Protein AF-A0A4Y6PQJ5-F1 (afdb_monomer_lite)

Structure (mmCIF, N/CA/C/O backbone):
data_AF-A0A4Y6PQJ5-F1
#
_entry.id   AF-A0A4Y6PQJ5-F1
#
loop_
_atom_site.group_PDB
_atom_site.id
_atom_site.type_symbol
_atom_site.label_atom_id
_atom_site.label_alt_id
_atom_site.label_comp_id
_atom_site.label_asym_id
_atom_site.label_entity_id
_atom_site.label_seq_id
_atom_site.pdbx_PDB_ins_code
_atom_site.Cartn_x
_atom_site.Cartn_y
_atom_site.Cartn_z
_atom_site.occupancy
_atom_site.B_iso_or_equiv
_atom_site.auth_seq_id
_atom_site.auth_comp_id
_atom_site.auth_asym_id
_atom_site.auth_atom_id
_atom_site.pdbx_PDB_model_num
ATOM 1 N N . MET A 1 1 ? 9.815 -18.721 -11.793 1.00 73.56 1 MET A N 1
ATOM 2 C CA . MET A 1 1 ? 10.384 -18.807 -10.423 1.00 73.56 1 MET A CA 1
ATOM 3 C C . MET A 1 1 ? 11.122 -17.540 -9.996 1.00 73.56 1 MET A C 1
ATOM 5 O O . MET A 1 1 ? 10.793 -17.015 -8.945 1.00 73.56 1 MET A O 1
ATOM 9 N N . GLU A 1 2 ? 12.066 -17.010 -10.783 1.00 81.69 2 GLU A N 1
ATOM 10 C CA . GLU A 1 2 ? 12.856 -15.816 -10.408 1.00 81.69 2 GLU A CA 1
ATOM 11 C C . GLU A 1 2 ? 12.003 -14.589 -10.036 1.00 81.69 2 GLU A C 1
ATOM 13 O O . GLU A 1 2 ? 12.246 -13.973 -9.007 1.00 81.69 2 GLU A O 1
ATOM 18 N N . PHE A 1 3 ? 10.955 -14.292 -10.813 1.00 86.25 3 PHE A N 1
ATOM 19 C CA . PHE A 1 3 ? 10.031 -13.188 -10.526 1.00 86.25 3 PHE A CA 1
ATOM 20 C C . PHE A 1 3 ? 9.277 -13.353 -9.196 1.00 86.25 3 PHE A C 1
ATOM 22 O O . PHE A 1 3 ? 9.132 -12.389 -8.452 1.00 86.25 3 PHE A O 1
ATOM 29 N N . GLU A 1 4 ? 8.827 -14.573 -8.874 1.00 87.56 4 GLU A N 1
ATOM 30 C CA . GLU A 1 4 ? 8.195 -14.861 -7.576 1.00 87.56 4 GLU A CA 1
ATOM 31 C C . GLU A 1 4 ? 9.200 -14.679 -6.440 1.00 87.56 4 GLU A C 1
ATOM 33 O O . GLU A 1 4 ? 8.891 -14.023 -5.458 1.00 87.56 4 GLU A O 1
ATOM 38 N N . ARG A 1 5 ? 10.430 -15.184 -6.596 1.00 88.25 5 ARG A N 1
ATOM 39 C CA . ARG A 1 5 ? 11.474 -15.027 -5.576 1.00 88.25 5 ARG A CA 1
ATOM 40 C C . ARG A 1 5 ? 11.818 -13.555 -5.331 1.00 88.25 5 ARG A C 1
ATOM 42 O O . ARG A 1 5 ? 11.872 -13.144 -4.181 1.00 88.25 5 ARG A O 1
ATOM 49 N N . ALA A 1 6 ? 11.988 -12.762 -6.389 1.00 91.38 6 ALA A N 1
ATOM 50 C CA . ALA A 1 6 ? 12.223 -11.323 -6.266 1.00 91.38 6 ALA A CA 1
ATOM 51 C C . ALA A 1 6 ? 11.059 -10.620 -5.545 1.00 91.38 6 ALA A C 1
ATOM 53 O O . ALA A 1 6 ? 11.274 -9.759 -4.696 1.00 91.38 6 ALA A O 1
ATOM 54 N N . ALA A 1 7 ? 9.816 -11.010 -5.841 1.00 92.81 7 ALA A N 1
ATOM 55 C CA . ALA A 1 7 ? 8.652 -10.478 -5.144 1.00 92.81 7 ALA A CA 1
ATOM 56 C C . ALA A 1 7 ? 8.609 -10.896 -3.661 1.00 92.81 7 ALA A C 1
ATOM 58 O O . ALA A 1 7 ? 8.185 -10.108 -2.815 1.00 92.81 7 ALA A O 1
ATOM 59 N N . ASP A 1 8 ? 9.051 -12.112 -3.341 1.00 91.25 8 ASP A N 1
ATOM 60 C CA . ASP A 1 8 ? 9.154 -12.613 -1.971 1.00 91.25 8 ASP A CA 1
ATOM 61 C C . ASP A 1 8 ? 10.218 -11.847 -1.171 1.00 91.25 8 ASP A C 1
ATOM 63 O O . ASP A 1 8 ? 9.918 -11.360 -0.082 1.00 91.25 8 ASP A O 1
ATOM 67 N N . GLU A 1 9 ? 11.399 -11.626 -1.749 1.00 92.12 9 GLU A N 1
ATOM 68 C CA . GLU A 1 9 ? 12.483 -10.837 -1.143 1.00 92.12 9 GLU A CA 1
ATOM 69 C C . GLU A 1 9 ? 12.053 -9.386 -0.847 1.00 92.12 9 GLU A C 1
ATOM 71 O O . GLU A 1 9 ? 12.386 -8.833 0.206 1.00 92.12 9 GLU A O 1
ATOM 76 N N . LEU A 1 10 ? 11.262 -8.769 -1.734 1.00 94.44 10 LEU A N 1
ATOM 77 C CA . LEU A 1 10 ? 10.715 -7.427 -1.503 1.00 94.44 10 LEU A CA 1
ATOM 78 C C . LEU A 1 10 ? 9.716 -7.390 -0.338 1.00 94.44 10 LEU A C 1
ATOM 80 O O . LEU A 1 10 ? 9.708 -6.414 0.415 1.00 94.44 10 LEU A O 1
ATOM 84 N N . ARG A 1 11 ? 8.896 -8.434 -0.156 1.00 92.50 11 ARG A N 1
ATOM 85 C CA . ARG A 1 11 ? 7.985 -8.529 1.003 1.00 92.50 11 ARG A CA 1
ATOM 86 C C . ARG A 1 11 ? 8.757 -8.706 2.302 1.00 92.50 11 ARG A C 1
ATOM 88 O O . ARG A 1 11 ? 8.457 -8.020 3.276 1.00 92.50 11 ARG A O 1
ATOM 95 N N . ASP A 1 12 ? 9.802 -9.527 2.289 1.00 89.88 12 ASP A N 1
ATOM 96 C CA . ASP A 1 12 ? 10.688 -9.703 3.444 1.00 89.88 12 ASP A CA 1
ATOM 97 C C . ASP A 1 12 ? 11.355 -8.386 3.838 1.00 89.88 12 ASP A C 1
ATOM 99 O O . ASP A 1 12 ? 11.443 -8.045 5.018 1.00 89.88 12 ASP A O 1
ATOM 103 N N . ARG A 1 13 ? 11.776 -7.588 2.852 1.00 90.94 13 ARG A N 1
ATOM 104 C CA . ARG A 1 13 ? 12.352 -6.265 3.106 1.00 90.94 13 ARG A CA 1
ATOM 105 C C . ARG A 1 13 ? 11.330 -5.258 3.635 1.00 90.94 13 ARG A C 1
ATOM 107 O O . ARG A 1 13 ? 11.695 -4.378 4.420 1.00 90.94 13 ARG A O 1
ATOM 114 N N . ALA A 1 14 ? 10.080 -5.364 3.194 1.00 92.62 14 ALA A N 1
ATOM 115 C CA . ALA A 1 14 ? 8.981 -4.520 3.646 1.00 92.62 14 ALA A CA 1
ATOM 116 C C . ALA A 1 14 ? 8.509 -4.856 5.072 1.00 92.62 14 ALA A C 1
ATOM 118 O O . ALA A 1 14 ? 7.758 -4.073 5.658 1.00 92.62 14 ALA A O 1
ATOM 119 N N . ALA A 1 15 ? 8.982 -5.958 5.668 1.00 88.31 15 ALA A N 1
ATOM 120 C CA . ALA A 1 15 ? 8.678 -6.311 7.050 1.00 88.31 15 ALA A CA 1
ATOM 121 C C . ALA A 1 15 ? 9.055 -5.170 8.018 1.00 88.31 15 ALA A C 1
ATOM 123 O O . ALA A 1 15 ? 10.117 -4.546 7.857 1.00 88.31 15 ALA A O 1
ATOM 124 N N . PRO A 1 16 ? 8.185 -4.832 8.989 1.00 82.56 16 PRO A N 1
ATOM 125 C CA . PRO A 1 16 ? 8.469 -3.795 9.971 1.00 82.56 16 PRO A CA 1
ATOM 126 C C . PRO A 1 16 ? 9.736 -4.110 10.772 1.00 82.56 16 PRO A C 1
ATOM 128 O O . PRO A 1 16 ? 10.027 -5.262 11.082 1.00 82.56 16 PRO A O 1
ATOM 131 N N . GLN A 1 17 ? 10.500 -3.067 11.096 1.00 73.38 17 GLN A N 1
ATOM 132 C CA . GLN A 1 17 ? 11.675 -3.165 11.958 1.00 73.38 17 GLN A CA 1
ATOM 133 C C . GLN A 1 17 ? 11.284 -2.659 13.350 1.00 73.38 17 GLN A C 1
ATOM 135 O O . GLN A 1 17 ? 10.956 -1.483 13.490 1.00 73.38 17 GLN A O 1
ATOM 140 N N . GLY A 1 18 ? 11.311 -3.537 14.354 1.00 68.19 18 GLY A N 1
ATOM 141 C CA . GLY A 1 18 ? 10.953 -3.223 15.742 1.00 68.19 18 GLY A CA 1
ATOM 142 C C . GLY A 1 18 ? 9.605 -3.798 16.190 1.00 68.19 18 GLY A C 1
ATOM 143 O O . GLY A 1 18 ? 8.948 -4.527 15.446 1.00 68.19 18 GLY A O 1
ATOM 144 N N . ASP A 1 19 ? 9.213 -3.452 17.416 1.00 60.81 19 ASP A N 1
ATOM 145 C CA . ASP A 1 19 ? 8.028 -3.979 18.099 1.00 60.81 19 ASP A CA 1
ATOM 146 C C . ASP A 1 19 ? 6.752 -3.256 17.636 1.00 60.81 19 ASP A C 1
ATOM 148 O O . ASP A 1 19 ? 6.130 -2.486 18.366 1.00 60.81 19 ASP A O 1
ATOM 152 N N . LEU A 1 20 ? 6.343 -3.491 16.387 1.00 70.38 20 LEU A N 1
ATOM 153 C CA . LEU A 1 20 ? 4.926 -3.374 16.038 1.00 70.38 20 LEU A CA 1
ATOM 154 C C . LEU A 1 20 ? 4.221 -4.552 16.720 1.00 70.38 20 LEU A C 1
ATOM 156 O O . LEU A 1 20 ? 4.143 -5.648 16.165 1.00 70.38 20 LEU A O 1
ATOM 160 N N . GLU A 1 21 ? 3.812 -4.354 17.975 1.00 59.25 21 GLU A N 1
ATOM 161 C CA . GLU A 1 21 ? 3.241 -5.422 18.793 1.00 59.25 21 GLU A CA 1
ATOM 162 C C . GLU A 1 21 ? 1.891 -5.885 18.231 1.00 59.25 21 GLU A C 1
ATOM 164 O O . GLU A 1 21 ? 0.846 -5.248 18.390 1.00 59.25 21 GLU A O 1
ATOM 169 N N . ALA A 1 22 ? 1.910 -7.057 17.600 1.00 61.75 22 ALA A N 1
ATOM 170 C CA . ALA A 1 22 ? 0.720 -7.841 17.326 1.00 61.75 22 ALA A CA 1
ATOM 171 C C . ALA A 1 22 ? 0.131 -8.313 18.666 1.00 61.75 22 ALA A C 1
ATOM 173 O O . ALA A 1 22 ? 0.556 -9.335 19.201 1.00 61.75 22 ALA A O 1
ATOM 174 N N . GLY A 1 23 ? -0.816 -7.578 19.255 1.00 55.62 23 GLY A N 1
ATOM 175 C CA . GLY A 1 23 ? -1.457 -8.092 20.473 1.00 55.62 23 GLY A CA 1
ATOM 176 C C . GLY A 1 23 ? -2.292 -7.147 21.324 1.00 55.62 23 GLY A C 1
ATOM 177 O O . GLY A 1 23 ? -2.986 -7.630 22.214 1.00 55.62 23 GLY A O 1
ATOM 178 N N . GLY A 1 24 ? -2.278 -5.835 21.081 1.00 66.44 24 GLY A N 1
ATOM 179 C CA . GLY A 1 24 ? -3.003 -4.899 21.951 1.00 66.44 24 GLY A CA 1
ATOM 180 C C . GLY A 1 24 ? -4.520 -4.833 21.729 1.00 66.44 24 GLY A C 1
ATOM 181 O O . GLY A 1 24 ? -5.258 -4.458 22.640 1.00 66.44 24 GLY A O 1
ATOM 182 N N . ARG A 1 25 ? -5.005 -5.174 20.527 1.00 82.75 25 ARG A N 1
ATOM 183 C CA . ARG A 1 25 ? -6.379 -4.879 20.093 1.00 82.75 25 ARG A CA 1
ATOM 184 C C . ARG A 1 25 ? -7.074 -6.105 19.511 1.00 82.75 25 ARG A C 1
ATOM 186 O O . ARG A 1 25 ? -6.532 -6.785 18.644 1.00 82.75 25 ARG A O 1
ATOM 193 N N . ASP A 1 26 ? -8.313 -6.341 19.939 1.00 87.69 26 ASP A N 1
ATOM 194 C CA . ASP A 1 26 ? -9.193 -7.317 19.298 1.00 87.69 26 ASP A CA 1
ATOM 195 C C . ASP A 1 26 ? -9.793 -6.726 18.012 1.00 87.69 26 ASP 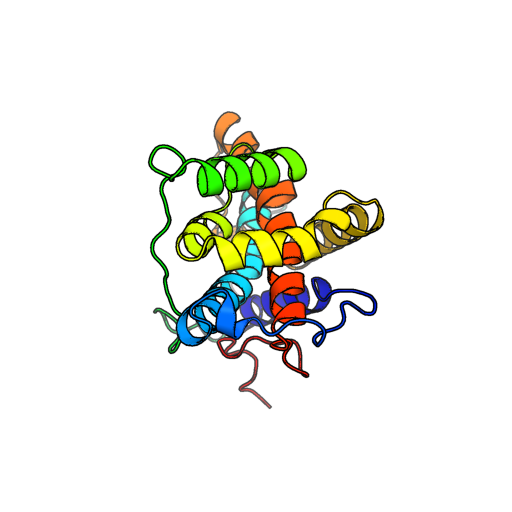A C 1
ATOM 197 O O . ASP A 1 26 ? -10.796 -6.009 18.025 1.00 87.69 26 ASP A O 1
ATOM 201 N N . TRP A 1 27 ? -9.158 -7.032 16.882 1.00 90.44 27 TRP A N 1
ATOM 202 C CA . TRP A 1 27 ? -9.594 -6.580 15.561 1.00 90.44 27 TRP A CA 1
ATOM 203 C C . TRP A 1 27 ? -10.914 -7.215 15.099 1.00 90.44 27 TRP A C 1
ATOM 205 O O . TRP A 1 27 ? -11.566 -6.671 14.206 1.00 90.44 27 TRP A O 1
ATOM 215 N N . SER A 1 28 ? -11.333 -8.338 15.700 1.00 88.19 28 SER A N 1
ATOM 216 C CA . SER A 1 28 ? -12.530 -9.081 15.271 1.00 88.19 28 SER A CA 1
ATOM 217 C C . SER A 1 28 ? -13.831 -8.324 15.533 1.00 88.19 28 SER A C 1
ATOM 219 O O . SER A 1 28 ? -14.829 -8.561 14.857 1.00 88.19 28 SER A O 1
ATOM 221 N N . GLN A 1 29 ? -13.805 -7.365 16.463 1.00 91.31 29 GLN A N 1
ATOM 222 C CA . GLN A 1 29 ? -14.951 -6.516 16.794 1.00 91.31 29 GLN A CA 1
ATOM 223 C C . GLN A 1 29 ? -15.114 -5.319 15.847 1.00 91.31 29 GLN A C 1
ATOM 225 O O . GLN A 1 29 ? -16.155 -4.667 15.861 1.00 91.31 29 GLN A O 1
ATOM 230 N N . LEU A 1 30 ? -14.092 -4.996 15.047 1.00 91.88 30 LEU A N 1
ATOM 231 C CA . LEU A 1 30 ? -14.047 -3.763 14.251 1.00 91.88 30 LEU A CA 1
ATOM 232 C C . LEU A 1 30 ? -14.368 -3.988 12.767 1.00 91.88 30 LEU A C 1
ATOM 234 O O . LEU A 1 30 ? -14.643 -3.029 12.045 1.00 91.88 30 LEU A O 1
ATOM 238 N N . GLY A 1 31 ? -14.359 -5.240 12.305 1.00 91.69 31 GLY A N 1
ATOM 239 C CA . GLY A 1 31 ? -14.643 -5.593 10.917 1.00 91.69 31 GLY A CA 1
ATOM 240 C C . GLY A 1 31 ? -14.663 -7.101 10.669 1.00 91.69 31 GLY A C 1
ATOM 241 O O . GLY A 1 31 ? -14.394 -7.907 11.557 1.00 91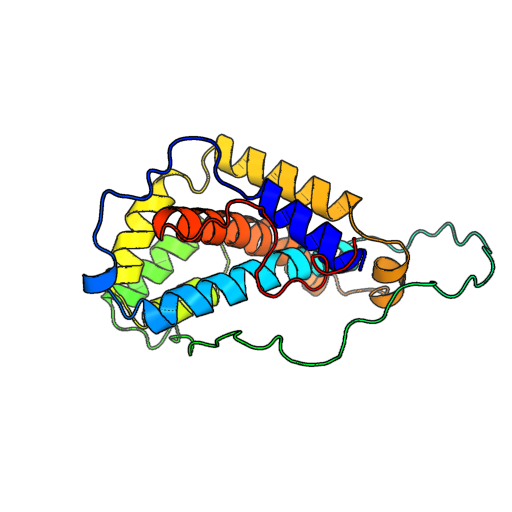.69 31 GLY A O 1
ATOM 242 N N . ALA A 1 32 ? -14.974 -7.491 9.433 1.00 92.62 32 ALA A N 1
ATOM 243 C CA . ALA A 1 32 ? -15.050 -8.896 9.034 1.00 92.62 32 ALA A CA 1
ATOM 244 C C . ALA A 1 32 ? -13.648 -9.471 8.755 1.00 92.62 32 ALA A C 1
ATOM 246 O O . ALA A 1 32 ? -13.191 -9.483 7.612 1.00 92.62 32 ALA A O 1
ATOM 247 N N . LEU A 1 33 ? -12.933 -9.922 9.794 1.00 91.19 33 LEU A N 1
ATOM 248 C CA . LEU A 1 33 ? -11.558 -10.438 9.660 1.00 91.19 33 LEU A CA 1
ATOM 249 C C . LEU A 1 33 ? -11.422 -11.651 8.729 1.00 91.19 33 LEU A C 1
ATOM 251 O O . LEU A 1 33 ? -10.367 -11.840 8.121 1.00 91.19 33 LEU A O 1
ATOM 255 N N . ASP A 1 34 ? -12.483 -12.442 8.584 1.00 90.06 34 ASP A N 1
ATOM 256 C CA . ASP A 1 34 ? -12.576 -13.549 7.628 1.00 90.06 34 ASP A CA 1
ATOM 257 C C . ASP A 1 34 ? -12.516 -13.074 6.164 1.00 90.06 34 ASP A C 1
ATOM 259 O O . ASP A 1 34 ? -12.125 -13.839 5.279 1.00 90.06 34 ASP A O 1
ATOM 263 N N . GLN A 1 35 ? -12.847 -11.805 5.911 1.00 92.75 35 GLN A N 1
ATOM 264 C CA . GLN A 1 35 ? -12.726 -11.154 4.606 1.00 92.75 35 GLN A CA 1
ATOM 265 C C . GLN A 1 35 ? -11.479 -10.273 4.516 1.00 92.75 35 GLN A C 1
ATOM 267 O O . GLN A 1 35 ? -10.753 -10.348 3.523 1.00 92.75 35 GLN A O 1
ATOM 272 N N . ILE A 1 36 ? -11.215 -9.470 5.553 1.00 94.12 36 ILE A N 1
ATOM 273 C CA . ILE A 1 36 ? -10.098 -8.519 5.597 1.00 94.12 36 ILE A CA 1
ATOM 274 C C . ILE A 1 36 ? -8.766 -9.257 5.497 1.00 94.12 36 ILE A C 1
ATOM 276 O O . ILE A 1 36 ? -7.976 -8.927 4.622 1.00 94.12 36 ILE A O 1
ATOM 280 N N . GLY A 1 37 ? -8.533 -10.286 6.320 1.00 91.44 37 GLY A N 1
ATOM 281 C CA . GLY A 1 37 ? -7.254 -11.003 6.348 1.00 91.44 37 GLY A CA 1
ATOM 282 C C . GLY A 1 37 ? -6.861 -11.567 4.977 1.00 91.44 37 GLY A C 1
ATOM 283 O O . GLY A 1 37 ? -5.838 -11.166 4.432 1.00 91.44 37 GLY A O 1
ATOM 284 N N . PRO A 1 38 ? -7.684 -12.430 4.354 1.00 90.81 38 PRO A N 1
ATOM 285 C CA . PRO A 1 38 ? -7.383 -12.964 3.024 1.00 90.81 38 PRO A CA 1
ATOM 286 C C . PRO A 1 38 ? -7.280 -11.902 1.917 1.00 90.81 38 PRO A C 1
ATOM 288 O O . PRO A 1 38 ? -6.548 -12.088 0.941 1.00 90.81 38 PRO A O 1
ATOM 291 N N . TYR A 1 39 ? -8.019 -10.794 2.031 1.00 93.94 39 TYR A N 1
ATOM 292 C CA . TYR A 1 39 ? -7.881 -9.665 1.112 1.00 93.94 39 TYR A CA 1
ATOM 293 C C . TYR A 1 39 ? -6.524 -8.972 1.281 1.00 93.94 39 TYR A C 1
ATOM 295 O O . TYR A 1 39 ? -5.825 -8.773 0.288 1.00 93.94 39 TYR A O 1
ATOM 303 N N . THR A 1 40 ? -6.118 -8.683 2.518 1.00 94.19 40 THR A N 1
ATOM 304 C CA . THR A 1 40 ? -4.794 -8.150 2.854 1.00 94.19 40 THR A CA 1
ATOM 305 C C . THR A 1 40 ? -3.689 -9.067 2.333 1.00 94.19 40 THR A C 1
ATOM 307 O O . THR A 1 40 ? -2.828 -8.574 1.608 1.00 94.19 40 THR A O 1
ATOM 310 N N . ASP A 1 41 ? -3.780 -10.386 2.545 1.00 91.31 41 ASP A N 1
ATOM 311 C CA . ASP A 1 41 ? -2.809 -11.357 2.014 1.00 91.31 41 ASP A CA 1
ATOM 312 C C . ASP A 1 41 ? -2.706 -11.272 0.475 1.00 91.31 41 ASP A C 1
ATOM 314 O O . ASP A 1 41 ? -1.625 -11.365 -0.114 1.00 91.31 41 ASP A O 1
ATOM 318 N N . SER A 1 42 ? -3.848 -11.097 -0.203 1.00 92.31 42 SER A N 1
ATOM 319 C CA . SER A 1 42 ? -3.914 -11.008 -1.670 1.00 92.31 42 SER A CA 1
ATOM 320 C C . SER A 1 42 ? -3.241 -9.740 -2.185 1.00 92.31 42 SER A C 1
ATOM 322 O O . SER A 1 42 ? -2.523 -9.770 -3.185 1.00 92.31 42 SER A O 1
ATOM 324 N N . ILE A 1 43 ? -3.463 -8.620 -1.499 1.00 94.75 43 ILE A N 1
ATOM 325 C CA . ILE A 1 43 ? -2.849 -7.339 -1.838 1.00 94.75 43 ILE A CA 1
ATOM 326 C C . ILE A 1 43 ? -1.354 -7.379 -1.533 1.00 94.75 43 ILE A C 1
ATOM 328 O O . ILE A 1 43 ? -0.559 -7.036 -2.409 1.00 94.75 43 ILE A O 1
ATOM 332 N N . HIS A 1 44 ? -0.959 -7.889 -0.365 1.00 92.94 44 HIS A N 1
ATOM 333 C CA . HIS A 1 44 ? 0.443 -8.041 0.002 1.00 92.94 44 HIS A CA 1
ATOM 334 C C . HIS A 1 44 ? 1.200 -8.894 -1.017 1.00 92.94 44 HIS A C 1
ATOM 336 O O . HIS A 1 44 ? 2.296 -8.524 -1.418 1.00 92.94 44 HIS A O 1
ATOM 342 N N . TYR A 1 45 ? 0.592 -9.973 -1.518 1.00 91.94 45 TYR A N 1
ATOM 343 C CA . TYR A 1 45 ? 1.161 -10.814 -2.574 1.00 91.94 45 TYR A CA 1
ATOM 344 C C . TYR A 1 45 ? 1.349 -10.098 -3.922 1.00 91.94 45 TYR A C 1
ATOM 346 O O . TYR A 1 45 ? 2.340 -10.331 -4.618 1.00 91.94 45 TYR A O 1
ATOM 354 N N . VAL A 1 46 ? 0.408 -9.236 -4.312 1.00 93.25 46 VAL A N 1
ATOM 355 C CA . VAL A 1 46 ? 0.408 -8.581 -5.632 1.00 93.25 46 VAL A CA 1
ATOM 356 C C . VAL A 1 46 ? 1.302 -7.338 -5.670 1.00 93.25 46 VAL A C 1
ATOM 358 O O . VAL A 1 46 ? 1.959 -7.094 -6.683 1.00 93.25 46 VAL A O 1
ATOM 361 N N . LEU A 1 47 ? 1.371 -6.559 -4.590 1.00 95.50 47 LEU A N 1
ATOM 362 C CA . LEU A 1 47 ? 2.130 -5.302 -4.540 1.00 95.50 47 LEU A CA 1
ATOM 363 C C . LEU A 1 47 ? 3.611 -5.391 -4.947 1.00 95.50 47 LEU A C 1
ATOM 365 O O . LEU A 1 47 ? 4.010 -4.596 -5.800 1.00 95.50 47 LEU A O 1
ATOM 369 N N . PRO A 1 48 ? 4.437 -6.329 -4.445 1.00 95.25 48 PRO A N 1
ATOM 370 C CA . PRO A 1 48 ? 5.839 -6.423 -4.865 1.00 95.25 48 PRO A CA 1
ATOM 371 C C . PRO A 1 48 ? 5.978 -6.748 -6.360 1.00 95.25 48 PRO A C 1
ATOM 373 O O . PRO A 1 48 ? 6.908 -6.284 -7.015 1.00 95.25 48 PRO A O 1
ATOM 376 N N . LYS A 1 49 ? 5.023 -7.487 -6.940 1.00 93.81 49 LYS A N 1
ATOM 377 C CA . LYS A 1 49 ? 4.997 -7.798 -8.376 1.00 93.81 49 LYS A CA 1
ATOM 378 C C . LYS A 1 49 ? 4.674 -6.561 -9.198 1.00 93.81 49 LYS A C 1
ATOM 380 O O . LYS A 1 49 ? 5.318 -6.317 -10.214 1.00 93.81 49 LYS A O 1
ATOM 385 N N . LEU A 1 50 ? 3.702 -5.768 -8.744 1.00 94.50 50 LEU A N 1
ATOM 386 C CA . LEU A 1 50 ? 3.396 -4.478 -9.357 1.00 94.50 50 LEU A CA 1
ATOM 387 C C . LEU A 1 50 ? 4.585 -3.522 -9.257 1.00 94.50 50 LEU A C 1
ATOM 389 O O . LEU A 1 50 ? 4.843 -2.804 -10.217 1.00 94.50 50 LEU A O 1
ATOM 393 N N . LEU A 1 51 ? 5.335 -3.552 -8.150 1.00 95.31 51 LEU A N 1
ATOM 394 C CA . LEU A 1 51 ? 6.540 -2.740 -7.995 1.00 95.31 51 LEU A CA 1
ATOM 395 C C . LEU A 1 51 ? 7.612 -3.134 -9.017 1.00 95.31 51 LEU A C 1
ATOM 397 O O . LEU A 1 51 ? 8.108 -2.267 -9.729 1.00 95.31 51 LEU A O 1
ATOM 401 N N . LEU A 1 52 ? 7.915 -4.429 -9.155 1.00 93.69 52 LEU A N 1
ATOM 402 C CA . LEU A 1 52 ? 8.870 -4.927 -10.156 1.00 93.69 52 LEU A CA 1
ATOM 403 C C . LEU A 1 52 ? 8.459 -4.546 -11.586 1.00 93.69 52 LEU A C 1
ATOM 405 O O . LEU A 1 52 ? 9.295 -4.130 -12.384 1.00 93.69 52 LEU A O 1
ATOM 409 N N . VAL A 1 53 ? 7.168 -4.663 -11.910 1.00 91.44 53 VAL A N 1
ATOM 410 C CA . VAL A 1 53 ? 6.635 -4.285 -13.226 1.00 91.44 53 VAL A CA 1
ATOM 411 C C . VAL A 1 53 ? 6.726 -2.773 -13.455 1.00 91.44 53 VAL A C 1
ATOM 413 O O . VAL A 1 53 ? 7.125 -2.357 -14.539 1.00 91.44 53 VAL A O 1
ATOM 416 N N . ALA A 1 54 ? 6.393 -1.950 -12.458 1.00 90.88 54 ALA A N 1
ATOM 417 C CA . ALA A 1 54 ? 6.479 -0.494 -12.562 1.00 90.88 54 ALA A CA 1
ATOM 418 C C . ALA A 1 54 ? 7.929 -0.031 -12.788 1.00 90.88 54 ALA A C 1
ATOM 420 O O . ALA A 1 54 ? 8.185 0.723 -13.724 1.00 90.88 54 ALA A O 1
ATOM 421 N N . GLN A 1 55 ? 8.874 -0.588 -12.025 1.00 90.88 55 GLN A N 1
ATOM 422 C CA . GLN A 1 55 ? 10.308 -0.326 -12.183 1.00 90.88 55 GLN A CA 1
ATOM 423 C C . GLN A 1 55 ? 10.825 -0.758 -13.565 1.00 90.88 55 GLN A C 1
ATOM 425 O O . GLN A 1 55 ? 11.646 -0.081 -14.189 1.00 90.88 55 GLN A O 1
ATOM 430 N N . ALA A 1 56 ? 10.316 -1.875 -14.092 1.00 89.19 56 ALA A N 1
ATOM 431 C CA . ALA A 1 56 ? 10.657 -2.330 -15.434 1.00 89.19 56 ALA A CA 1
ATOM 432 C C . ALA A 1 56 ? 10.125 -1.383 -16.524 1.00 89.19 56 ALA A C 1
ATOM 434 O O . ALA A 1 56 ? 10.812 -1.180 -17.521 1.00 89.19 56 ALA A O 1
ATOM 435 N N . PHE A 1 57 ? 8.948 -0.774 -16.330 1.00 85.56 57 PHE A N 1
ATOM 436 C CA . PHE A 1 57 ? 8.411 0.236 -17.249 1.00 85.56 57 PHE A CA 1
ATOM 437 C C . PHE A 1 57 ? 9.202 1.547 -17.242 1.00 85.56 57 PHE A C 1
ATOM 439 O O . PHE A 1 57 ? 9.301 2.184 -18.289 1.00 85.56 57 PHE A O 1
ATOM 446 N N . ALA A 1 58 ? 9.749 1.959 -16.098 1.00 82.50 58 ALA A N 1
ATOM 447 C CA . ALA A 1 58 ? 10.560 3.175 -16.015 1.00 82.50 58 ALA A CA 1
ATOM 448 C C . ALA A 1 58 ? 12.022 2.969 -16.435 1.00 82.50 58 ALA A C 1
ATOM 450 O O . ALA A 1 58 ? 12.731 3.936 -16.721 1.00 82.50 58 ALA A O 1
ATOM 451 N N . SER A 1 59 ? 12.485 1.718 -16.484 1.00 79.88 59 SER A N 1
ATOM 452 C CA . SER A 1 59 ? 13.826 1.385 -16.954 1.00 79.88 59 SER A CA 1
ATOM 453 C C . SER A 1 59 ? 13.965 1.727 -18.439 1.00 79.88 59 SER A C 1
ATOM 455 O O . SER A 1 59 ? 13.252 1.188 -19.285 1.00 79.88 59 SER A O 1
ATOM 457 N N . GLN A 1 60 ? 14.916 2.601 -18.774 1.00 66.06 60 GLN A N 1
ATOM 458 C CA . GLN A 1 60 ? 15.262 2.884 -20.167 1.00 66.06 60 GLN A CA 1
ATOM 459 C C . GLN A 1 60 ? 15.745 1.592 -20.849 1.00 66.06 60 GLN A C 1
ATOM 461 O O . GLN A 1 60 ? 16.483 0.818 -20.226 1.00 66.06 60 GLN A O 1
ATOM 466 N N . PRO A 1 61 ? 15.365 1.338 -22.115 1.00 60.44 61 PRO A N 1
ATOM 467 C CA . PRO A 1 61 ? 15.952 0.244 -22.865 1.00 60.44 61 PRO A CA 1
ATOM 468 C C . PRO A 1 61 ? 17.457 0.483 -22.956 1.00 60.44 61 PRO A C 1
ATOM 470 O O . PRO A 1 61 ? 17.914 1.530 -23.414 1.00 60.44 61 PRO A O 1
ATOM 473 N N . ASP A 1 62 ? 18.227 -0.491 -22.484 1.00 56.88 62 ASP A N 1
ATOM 474 C CA . ASP A 1 62 ? 19.674 -0.457 -22.598 1.00 56.88 62 ASP A CA 1
ATOM 475 C C . ASP A 1 62 ? 20.020 -0.423 -24.095 1.00 56.88 62 ASP A C 1
ATOM 477 O O . ASP A 1 62 ? 19.736 -1.368 -24.833 1.00 56.88 62 ASP A O 1
ATOM 481 N N . ASN A 1 63 ? 20.602 0.681 -24.573 1.00 50.16 63 ASN A N 1
ATOM 482 C CA . ASN A 1 63 ? 21.021 0.818 -25.976 1.00 50.16 63 ASN A CA 1
ATOM 483 C C . ASN A 1 63 ? 22.222 -0.101 -26.299 1.00 50.16 63 ASN A C 1
ATOM 485 O O . ASN A 1 63 ? 22.693 -0.168 -27.434 1.00 50.16 63 ASN A O 1
ATOM 489 N N . SER A 1 64 ? 22.718 -0.825 -25.292 1.00 47.34 64 SER A N 1
ATOM 490 C CA . SER A 1 64 ? 23.703 -1.892 -25.392 1.00 47.34 64 SER A CA 1
ATOM 491 C C . SER A 1 64 ? 23.030 -3.221 -25.770 1.00 47.34 64 SER A C 1
ATOM 493 O O . SER A 1 64 ? 23.031 -4.202 -25.030 1.00 47.34 64 SER A O 1
ATOM 495 N N . ALA A 1 65 ? 22.450 -3.282 -26.971 1.00 45.75 65 ALA A N 1
ATOM 496 C CA . ALA A 1 65 ? 22.037 -4.550 -27.567 1.00 45.75 65 ALA A CA 1
ATOM 497 C C . ALA A 1 65 ? 23.280 -5.364 -27.973 1.00 45.75 65 ALA A C 1
ATOM 499 O O . ALA A 1 65 ? 23.638 -5.466 -29.148 1.00 45.75 65 ALA A O 1
ATOM 500 N N . SER A 1 66 ? 23.947 -5.957 -26.984 1.00 45.12 66 SER A N 1
ATOM 501 C CA . SER A 1 66 ? 24.816 -7.105 -27.196 1.00 45.12 66 SER A CA 1
ATOM 502 C C . SER A 1 66 ? 23.955 -8.234 -27.746 1.00 45.12 66 SER A C 1
ATOM 504 O O . SER A 1 66 ? 22.934 -8.619 -27.174 1.00 45.12 66 SER A O 1
ATOM 506 N N . THR A 1 67 ? 24.379 -8.732 -28.898 1.00 42.69 67 THR A N 1
ATOM 507 C CA . THR A 1 67 ? 23.828 -9.843 -29.676 1.00 42.69 67 THR A CA 1
ATOM 508 C C . THR A 1 67 ? 24.060 -11.168 -28.942 1.00 42.69 67 THR A C 1
ATOM 510 O O . THR A 1 67 ? 24.706 -12.082 -29.450 1.00 42.69 67 THR A O 1
ATOM 513 N N . GLU A 1 68 ? 23.576 -11.286 -27.708 1.00 47.94 68 GLU A N 1
ATOM 514 C CA . GLU A 1 68 ? 23.625 -12.551 -26.987 1.00 47.94 68 GLU A CA 1
ATOM 515 C C . GLU A 1 68 ? 22.497 -13.454 -27.480 1.00 47.94 68 GLU A C 1
ATOM 517 O O . GLU A 1 68 ? 21.315 -13.106 -27.470 1.00 47.94 68 GLU A O 1
ATOM 522 N N . LYS A 1 69 ? 22.932 -14.598 -28.012 1.00 44.47 69 LYS A N 1
ATOM 523 C CA . LYS A 1 69 ? 22.122 -15.668 -28.581 1.00 44.47 69 LYS A CA 1
ATOM 524 C C . LYS A 1 69 ? 20.954 -16.034 -27.666 1.00 44.47 69 LYS A C 1
ATOM 526 O O . LYS A 1 69 ? 21.087 -16.067 -26.450 1.00 44.47 69 LYS A O 1
ATOM 531 N N . ASN A 1 70 ? 19.838 -16.368 -28.313 1.00 47.81 70 ASN A N 1
ATOM 532 C CA . ASN A 1 70 ? 18.663 -17.015 -27.740 1.00 47.81 70 ASN A CA 1
ATOM 533 C C . ASN A 1 70 ? 19.039 -18.299 -26.979 1.00 47.81 70 ASN A C 1
ATOM 535 O O . ASN A 1 70 ? 18.911 -19.393 -27.526 1.00 47.81 70 ASN A O 1
ATOM 539 N N . ASP A 1 71 ? 19.427 -18.182 -25.717 1.00 49.50 71 ASP A N 1
ATOM 540 C CA . ASP A 1 71 ? 19.127 -19.225 -24.750 1.00 49.50 71 ASP A CA 1
ATOM 541 C C . ASP A 1 71 ? 17.712 -18.934 -24.259 1.00 49.50 71 ASP A C 1
ATOM 543 O O . ASP A 1 71 ? 17.460 -17.987 -23.511 1.00 49.50 71 ASP A O 1
ATOM 547 N N . ALA A 1 72 ? 16.751 -19.698 -24.786 1.00 49.84 72 ALA A N 1
ATOM 548 C CA . ALA A 1 72 ? 15.393 -19.689 -24.269 1.00 49.84 72 ALA A CA 1
ATOM 549 C C . ALA A 1 72 ? 15.477 -19.901 -22.750 1.00 49.84 72 ALA A C 1
ATOM 551 O O . ALA A 1 72 ? 16.176 -20.822 -22.311 1.00 49.84 72 ALA A O 1
ATOM 552 N N . PRO A 1 73 ? 14.829 -19.055 -21.935 1.00 53.03 73 PRO A N 1
ATOM 553 C CA . PRO A 1 73 ? 14.926 -19.197 -20.500 1.00 53.03 73 PRO A CA 1
ATOM 554 C C . PRO A 1 73 ? 14.417 -20.580 -20.121 1.00 53.03 73 PRO A C 1
ATOM 556 O O . PRO A 1 73 ? 13.265 -20.921 -20.373 1.00 53.03 73 PRO A O 1
ATOM 559 N N . ASN A 1 74 ? 15.272 -21.359 -19.461 1.00 51.00 74 ASN A N 1
ATOM 560 C CA . ASN A 1 74 ? 14.919 -22.625 -18.819 1.00 51.00 74 ASN A CA 1
ATOM 561 C C . ASN A 1 74 ? 14.058 -22.377 -17.556 1.00 51.00 74 ASN A C 1
ATOM 563 O O . ASN A 1 74 ? 14.198 -23.036 -16.527 1.00 51.00 74 ASN A O 1
ATOM 567 N N . GLY A 1 75 ? 13.236 -21.325 -17.594 1.00 55.28 75 GLY A N 1
ATOM 568 C CA . GLY A 1 75 ? 12.411 -20.848 -16.507 1.00 55.28 75 GLY A CA 1
ATOM 569 C C . GLY A 1 75 ? 11.052 -21.510 -16.591 1.00 55.28 75 GLY A C 1
ATOM 570 O O . GLY A 1 75 ? 10.360 -21.403 -17.596 1.00 55.28 75 GLY A O 1
ATOM 571 N N . GLN A 1 76 ? 10.659 -22.174 -15.512 1.00 58.78 76 GLN A N 1
ATOM 572 C CA . GLN A 1 76 ? 9.309 -22.691 -15.364 1.00 58.78 76 GLN A CA 1
ATOM 573 C C . GLN A 1 76 ? 8.305 -21.532 -15.480 1.00 58.78 76 GLN A C 1
ATOM 575 O O . GLN A 1 76 ? 8.330 -20.602 -14.659 1.00 58.78 76 GLN A O 1
ATOM 580 N N . GLU A 1 77 ? 7.465 -21.581 -16.517 1.00 67.00 77 GLU A N 1
ATOM 581 C CA . GLU A 1 77 ? 6.346 -20.660 -16.702 1.00 67.00 77 GLU A CA 1
ATOM 582 C C . GLU A 1 77 ? 5.378 -20.786 -15.525 1.00 67.00 77 GLU A C 1
ATOM 584 O O . GLU A 1 77 ? 5.092 -21.879 -15.029 1.00 67.00 77 GLU A O 1
ATOM 589 N N . LEU A 1 78 ? 4.888 -19.643 -15.051 1.00 68.75 78 LEU A N 1
ATOM 590 C CA . LEU A 1 78 ? 3.846 -19.614 -14.036 1.00 68.75 78 LEU A CA 1
ATOM 591 C C . LEU A 1 78 ? 2.519 -19.981 -14.696 1.00 68.75 78 LEU A C 1
ATOM 593 O O . LEU A 1 78 ? 2.206 -19.488 -15.779 1.00 68.75 78 LEU A O 1
ATOM 597 N N . ALA A 1 79 ? 1.723 -20.818 -14.030 1.00 73.06 79 ALA A N 1
ATOM 598 C CA . ALA A 1 79 ? 0.383 -21.121 -14.505 1.00 73.06 79 ALA A CA 1
ATOM 599 C C . ALA A 1 79 ? -0.443 -19.828 -14.586 1.00 73.06 79 ALA A C 1
ATOM 601 O O . ALA A 1 79 ? -0.533 -19.071 -13.617 1.00 73.06 79 ALA A O 1
ATOM 602 N N . TYR A 1 80 ? -1.058 -19.586 -15.742 1.00 75.38 80 TYR A N 1
ATOM 603 C CA . TYR A 1 80 ? -1.988 -18.478 -15.909 1.00 75.38 80 TYR A CA 1
ATOM 604 C C . TYR A 1 80 ? -3.222 -18.679 -15.027 1.00 75.38 80 TYR A C 1
ATOM 606 O O . TYR A 1 80 ? -3.793 -19.769 -14.975 1.00 75.38 80 TYR A O 1
ATOM 614 N N . GLY A 1 81 ? -3.668 -17.607 -14.376 1.00 79.31 81 GLY A N 1
ATOM 615 C CA . GLY A 1 81 ? -4.886 -17.609 -13.576 1.00 79.31 81 GLY A CA 1
ATOM 616 C C . GLY A 1 81 ? -4.749 -16.813 -12.286 1.00 79.31 81 GLY A C 1
ATOM 617 O O . GLY A 1 81 ? -3.714 -16.221 -11.988 1.00 79.31 81 GLY A O 1
ATOM 618 N N . ILE A 1 82 ? -5.837 -16.789 -11.526 1.00 79.44 82 ILE A N 1
ATOM 619 C CA . ILE A 1 82 ? -5.882 -16.192 -10.195 1.00 79.44 82 ILE A CA 1
ATOM 620 C C . ILE A 1 82 ? -5.408 -17.253 -9.198 1.00 79.44 82 ILE A C 1
ATOM 622 O O . ILE A 1 82 ? -5.943 -18.362 -9.188 1.00 79.44 82 ILE A O 1
ATOM 626 N N . ALA A 1 83 ? -4.418 -16.923 -8.362 1.00 81.62 83 ALA A N 1
ATOM 627 C CA . ALA A 1 83 ? -3.920 -17.851 -7.352 1.00 81.62 83 ALA A CA 1
ATOM 628 C C . ALA A 1 83 ? -5.073 -18.299 -6.422 1.00 81.62 83 ALA A C 1
ATOM 630 O O . ALA A 1 83 ? -5.820 -17.441 -5.924 1.00 81.62 83 ALA A O 1
ATOM 631 N N . PRO A 1 84 ? -5.254 -19.615 -6.190 1.00 80.19 84 PRO A N 1
ATOM 632 C CA . PRO A 1 84 ? -6.319 -20.119 -5.331 1.00 80.19 84 PRO A CA 1
ATOM 633 C C . PRO A 1 84 ? -6.279 -19.484 -3.939 1.00 80.19 84 PRO A C 1
ATOM 635 O O . PRO A 1 84 ? -5.218 -19.355 -3.339 1.00 80.19 84 PRO A O 1
ATOM 638 N N . GLY A 1 85 ? -7.445 -19.098 -3.419 1.00 81.00 85 GLY A N 1
ATOM 639 C CA . GLY A 1 85 ? -7.572 -18.489 -2.091 1.00 81.00 85 GLY A CA 1
ATOM 640 C C . GLY A 1 85 ? -7.425 -16.966 -2.059 1.00 81.00 85 GLY A C 1
ATOM 641 O O . GLY A 1 85 ? -7.797 -16.367 -1.052 1.00 81.00 85 GLY A O 1
ATOM 642 N N . THR A 1 86 ? -6.982 -16.330 -3.150 1.00 83.38 86 THR A N 1
ATOM 643 C CA . THR A 1 86 ? -7.012 -14.864 -3.238 1.00 83.38 86 THR A CA 1
ATOM 644 C C . THR A 1 86 ? -8.448 -14.338 -3.158 1.00 83.38 86 THR A C 1
ATOM 646 O O . THR A 1 86 ? -9.407 -14.967 -3.625 1.00 83.38 86 THR A O 1
ATOM 649 N N . LYS A 1 87 ? -8.610 -13.175 -2.529 1.00 88.31 87 LYS A N 1
ATOM 650 C CA . LYS A 1 87 ? -9.898 -12.514 -2.320 1.00 88.31 87 LYS A CA 1
ATOM 651 C C . LYS A 1 87 ? -9.900 -11.128 -2.935 1.00 88.31 87 LYS A C 1
ATOM 653 O O . LYS A 1 87 ? -8.886 -10.439 -2.999 1.00 88.31 87 LYS A O 1
ATOM 658 N N . ARG A 1 88 ? -11.092 -10.712 -3.354 1.00 89.88 88 ARG A N 1
ATOM 659 C CA . ARG A 1 88 ? -11.378 -9.359 -3.816 1.00 89.88 88 ARG A CA 1
ATOM 660 C C . ARG A 1 88 ? -12.462 -8.771 -2.935 1.00 89.88 88 ARG A C 1
ATOM 662 O O . ARG A 1 88 ? -13.480 -9.416 -2.708 1.00 89.88 88 ARG A O 1
ATOM 669 N N . VAL A 1 89 ? -12.243 -7.543 -2.499 1.00 94.12 89 VAL A N 1
ATOM 670 C CA . VAL A 1 89 ? -13.239 -6.721 -1.818 1.00 94.12 89 VAL A CA 1
ATOM 671 C C . VAL A 1 89 ? -13.613 -5.582 -2.765 1.00 94.12 89 VAL A C 1
ATOM 673 O O . VAL A 1 89 ? -12.775 -5.111 -3.538 1.00 94.12 89 VAL A O 1
ATOM 676 N N . ALA A 1 90 ? -14.890 -5.202 -2.784 1.00 95.94 90 ALA A N 1
ATOM 677 C CA . ALA A 1 90 ? -15.347 -4.071 -3.583 1.00 95.94 90 ALA A CA 1
ATOM 678 C C . ALA A 1 90 ? -14.754 -2.770 -3.026 1.00 95.94 90 ALA A C 1
ATOM 680 O O . ALA A 1 90 ? -14.675 -2.590 -1.817 1.00 95.94 90 ALA A O 1
ATOM 681 N N . MET A 1 91 ? -14.339 -1.853 -3.895 1.00 97.44 91 MET A N 1
ATOM 682 C CA . MET A 1 91 ? -13.843 -0.550 -3.454 1.00 97.44 91 MET A CA 1
ATOM 683 C C . MET A 1 91 ? -15.015 0.389 -3.195 1.00 97.44 91 MET A C 1
ATOM 685 O O . MET A 1 91 ? -15.893 0.504 -4.048 1.00 97.44 91 MET A O 1
ATOM 689 N N . VAL A 1 92 ? -14.977 1.116 -2.082 1.00 97.62 92 VAL A N 1
ATOM 690 C CA . VAL A 1 92 ? -15.835 2.288 -1.886 1.00 97.62 92 VAL A CA 1
ATOM 691 C C . VAL A 1 92 ? -15.365 3.399 -2.837 1.00 97.62 92 VAL A C 1
ATOM 693 O O . VAL A 1 92 ? -14.157 3.590 -3.050 1.00 97.62 92 VAL A O 1
ATOM 696 N N . ASP A 1 93 ? -16.304 4.098 -3.472 1.00 96.75 93 ASP A N 1
ATOM 697 C CA . ASP A 1 93 ? -16.004 5.312 -4.230 1.00 96.75 93 ASP A CA 1
ATOM 698 C C . ASP A 1 93 ? -15.780 6.474 -3.251 1.00 96.75 93 ASP A C 1
ATOM 700 O O . ASP A 1 93 ? -16.679 6.758 -2.464 1.00 96.75 93 ASP A O 1
ATOM 704 N N . PRO A 1 94 ? -14.614 7.151 -3.262 1.00 94.88 94 PRO A N 1
ATOM 705 C CA . PRO A 1 94 ? -14.378 8.299 -2.395 1.00 94.88 94 PRO A CA 1
ATOM 706 C C . PRO A 1 94 ? -15.409 9.422 -2.550 1.00 94.88 94 PRO A C 1
ATOM 708 O O . PRO A 1 94 ? -15.637 10.136 -1.584 1.00 94.88 94 PRO A O 1
ATOM 711 N N . GLN A 1 95 ? -16.034 9.573 -3.724 1.00 92.94 95 GLN A N 1
ATOM 712 C CA . GLN A 1 95 ? -17.049 10.609 -3.973 1.00 92.94 95 GLN A CA 1
ATOM 713 C C . GLN A 1 95 ? -18.442 10.235 -3.451 1.00 92.94 95 GLN A C 1
ATOM 715 O O . GLN A 1 95 ? -19.291 11.106 -3.285 1.00 92.94 95 GLN A O 1
ATOM 720 N N . GLU A 1 96 ? -18.684 8.946 -3.209 1.00 93.50 96 GLU A N 1
ATOM 721 C CA . GLU A 1 96 ? -19.959 8.422 -2.702 1.00 93.50 96 GLU A CA 1
ATOM 722 C C . GLU A 1 96 ? -19.830 7.905 -1.257 1.00 93.50 96 GLU A C 1
ATOM 724 O O . GLU A 1 96 ? -20.773 7.339 -0.699 1.00 93.50 96 GLU A O 1
ATOM 729 N N . ALA A 1 97 ? -18.653 8.068 -0.647 1.00 93.62 97 ALA A N 1
ATOM 730 C CA . ALA A 1 97 ? -18.366 7.600 0.697 1.00 93.62 97 ALA A CA 1
ATOM 731 C C . ALA A 1 97 ? -19.167 8.407 1.740 1.00 93.62 97 ALA A C 1
ATOM 733 O O . ALA A 1 97 ? -19.277 9.627 1.631 1.00 93.62 97 ALA A O 1
ATOM 734 N N . PRO A 1 98 ? -19.702 7.766 2.795 1.00 91.81 98 PRO A N 1
ATOM 735 C CA . PRO A 1 98 ? -20.242 8.492 3.942 1.00 91.81 98 PRO A CA 1
ATOM 736 C C . PRO A 1 98 ? -19.169 9.387 4.577 1.00 91.81 98 PRO A C 1
ATOM 738 O O . PRO A 1 98 ? -18.006 8.983 4.631 1.00 91.81 98 PRO A O 1
ATOM 741 N N . SER A 1 99 ? -19.557 10.539 5.138 1.00 91.25 99 SER A N 1
ATOM 742 C CA . SER A 1 99 ? -18.613 11.567 5.618 1.00 91.25 99 SER A CA 1
ATOM 743 C C . SER A 1 99 ? -17.460 11.045 6.497 1.00 91.25 99 SER A C 1
ATOM 745 O O . SER A 1 99 ? -16.323 11.410 6.221 1.00 91.25 99 SER A O 1
ATOM 747 N N . PRO A 1 100 ? -17.662 10.127 7.471 1.00 93.06 100 PRO A N 1
ATOM 748 C CA . PRO A 1 100 ? -16.540 9.602 8.261 1.00 93.06 100 PRO A CA 1
ATOM 749 C C . PRO A 1 100 ? -15.501 8.821 7.437 1.00 93.06 100 PRO A C 1
ATOM 751 O O . PRO A 1 100 ? -14.315 8.833 7.746 1.00 93.06 100 PRO A O 1
ATOM 754 N N . VAL A 1 101 ? -15.931 8.128 6.378 1.00 97.00 101 VAL A N 1
ATOM 755 C CA . VAL A 1 101 ? -15.037 7.372 5.483 1.00 97.00 101 VAL A CA 1
ATOM 756 C C . VAL A 1 101 ? -14.341 8.309 4.500 1.00 97.00 101 VAL A C 1
ATOM 758 O O . VAL A 1 101 ? -13.163 8.118 4.207 1.00 97.00 101 VAL A O 1
ATOM 761 N N . GLU A 1 102 ? -15.049 9.328 4.016 1.00 97.56 102 GLU A N 1
ATOM 762 C CA . GLU A 1 102 ? -14.480 10.377 3.167 1.00 97.56 102 GLU A CA 1
ATOM 763 C C . GLU A 1 102 ? -13.344 11.121 3.889 1.00 97.56 102 GLU A C 1
ATOM 765 O O . GLU A 1 102 ? -12.250 11.254 3.340 1.00 97.56 102 GLU A O 1
ATOM 770 N N . GLU A 1 103 ? -13.559 11.520 5.147 1.00 97.25 103 GLU A N 1
ATOM 771 C CA . GLU A 1 103 ? -12.543 12.174 5.982 1.00 97.25 103 GLU A CA 1
ATOM 772 C C . GLU A 1 103 ? -11.311 11.281 6.199 1.00 97.25 103 GLU A C 1
ATOM 774 O O . GLU A 1 103 ? -10.176 11.747 6.071 1.00 97.25 103 GLU A O 1
ATOM 779 N N . LEU A 1 104 ? -11.515 9.981 6.451 1.00 97.81 104 LEU A N 1
ATOM 780 C CA . LEU A 1 104 ? -10.418 9.012 6.556 1.00 97.81 104 LEU A CA 1
ATOM 781 C C . LEU A 1 104 ? -9.645 8.873 5.242 1.00 97.81 104 LEU A C 1
ATOM 783 O O . LEU A 1 104 ? -8.414 8.843 5.248 1.00 97.81 104 LEU A O 1
ATOM 787 N N . PHE A 1 105 ? -10.341 8.794 4.106 1.00 98.44 105 PHE A N 1
ATOM 788 C CA . PHE A 1 105 ? -9.689 8.740 2.798 1.00 98.44 105 PHE A CA 1
ATOM 789 C C . PHE A 1 105 ? -8.877 10.000 2.517 1.00 98.44 105 PHE A C 1
ATOM 791 O O . PHE A 1 105 ? -7.783 9.897 1.953 1.00 98.44 105 PHE A O 1
ATOM 798 N N . GLU A 1 106 ? -9.377 11.164 2.924 1.00 97.81 106 GLU A N 1
ATOM 799 C CA . GLU A 1 106 ? -8.665 12.424 2.771 1.00 97.81 106 GLU A CA 1
ATOM 800 C C . GLU A 1 106 ? -7.410 12.479 3.650 1.00 97.81 106 GLU A C 1
ATOM 802 O O . GLU A 1 106 ? -6.343 12.810 3.131 1.00 97.81 106 GLU A O 1
ATOM 807 N N . ASP A 1 107 ? -7.486 12.082 4.927 1.00 97.88 107 ASP A N 1
ATOM 808 C CA . ASP A 1 107 ? -6.310 12.035 5.814 1.00 97.88 107 ASP A CA 1
ATOM 809 C C . ASP A 1 107 ? -5.254 11.051 5.286 1.00 97.88 107 ASP A C 1
ATOM 811 O O . ASP A 1 107 ? -4.085 11.417 5.153 1.00 97.88 107 ASP A O 1
ATOM 815 N N . ILE A 1 108 ? -5.656 9.844 4.865 1.00 98.00 108 ILE A N 1
ATOM 816 C CA . ILE A 1 108 ? -4.745 8.857 4.257 1.00 98.00 108 ILE A CA 1
ATOM 817 C C . ILE A 1 108 ? -4.075 9.433 3.004 1.00 98.00 108 ILE A C 1
ATOM 819 O O . ILE A 1 108 ? -2.853 9.327 2.844 1.00 98.00 108 ILE A O 1
ATOM 823 N N . LYS A 1 109 ? -4.854 10.057 2.111 1.00 96.56 109 LYS A N 1
ATOM 824 C CA . LYS A 1 109 ? -4.348 10.662 0.871 1.00 96.56 109 LYS A CA 1
ATOM 825 C C . LYS A 1 109 ? -3.347 11.779 1.168 1.00 96.56 109 LYS A C 1
ATOM 827 O O . LYS A 1 109 ? -2.276 11.814 0.558 1.00 96.56 109 LYS A O 1
ATOM 832 N N . GLN A 1 110 ? -3.683 12.683 2.088 1.00 96.44 110 GLN A N 1
ATOM 833 C CA . GLN A 1 110 ? -2.844 13.826 2.449 1.00 96.44 110 GLN A CA 1
ATOM 834 C C . GLN A 1 110 ? -1.551 13.390 3.130 1.00 96.44 110 GLN A C 1
ATOM 836 O O . GLN A 1 110 ? -0.487 13.913 2.796 1.00 96.44 110 GLN A O 1
ATOM 841 N N . HIS A 1 111 ? -1.622 12.410 4.028 1.00 96.06 111 HIS A N 1
ATOM 842 C CA . HIS A 1 111 ? -0.462 11.953 4.782 1.00 96.06 111 HIS A CA 1
ATOM 843 C C . HIS A 1 111 ? 0.584 11.277 3.883 1.00 96.06 111 HIS A C 1
ATOM 845 O O . HIS A 1 111 ? 1.780 11.533 4.008 1.00 96.06 111 HIS A O 1
ATOM 851 N N . HIS A 1 112 ? 0.132 10.523 2.881 1.00 95.56 112 HIS A N 1
ATOM 852 C CA . HIS A 1 112 ? 1.004 9.989 1.834 1.00 95.56 112 HIS A CA 1
ATOM 853 C C . HIS A 1 112 ? 1.361 11.008 0.737 1.00 95.56 112 HIS A C 1
ATOM 855 O O . HIS A 1 112 ? 2.266 10.786 -0.078 1.00 95.56 112 HIS A O 1
ATOM 861 N N . GLN A 1 113 ? 0.645 12.136 0.696 1.00 93.69 113 GLN A N 1
ATOM 862 C CA . GLN A 1 113 ? 0.613 13.118 -0.393 1.00 93.69 113 GLN A CA 1
ATOM 863 C C . GLN A 1 113 ? 0.435 12.439 -1.768 1.00 93.69 113 GLN A C 1
ATOM 865 O O . GLN A 1 113 ? 1.143 12.713 -2.741 1.00 93.69 113 GLN A O 1
ATOM 870 N N . HIS A 1 114 ? -0.497 11.485 -1.824 1.00 94.12 114 HIS A N 1
ATOM 871 C CA . HIS A 1 114 ? -0.904 10.804 -3.053 1.00 94.12 114 HIS A CA 1
ATOM 872 C C . HIS A 1 114 ? -1.964 11.627 -3.803 1.00 94.12 114 HIS A C 1
ATOM 874 O O . HIS A 1 114 ? -2.713 12.380 -3.182 1.00 94.12 114 HIS A O 1
ATOM 880 N N . PRO A 1 115 ? -2.089 11.476 -5.135 1.00 90.19 115 PRO A N 1
ATOM 881 C CA . PRO A 1 115 ? -3.156 12.136 -5.895 1.00 90.19 115 PRO A CA 1
ATOM 882 C C . PRO A 1 115 ? -4.558 11.585 -5.575 1.00 90.19 115 PRO A C 1
ATOM 884 O 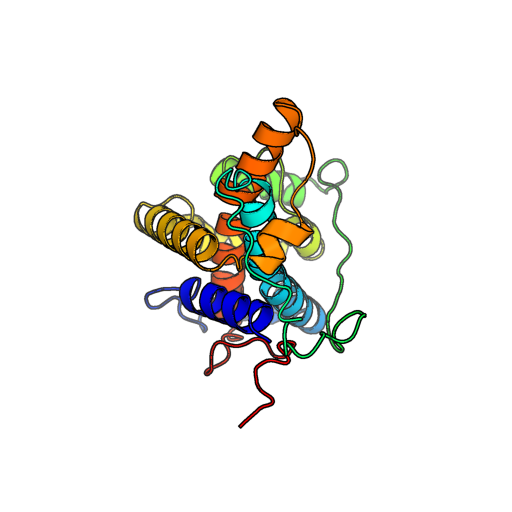O . PRO A 1 115 ? -5.558 12.225 -5.888 1.00 90.19 115 PRO A O 1
ATOM 887 N N . GLY A 1 116 ? -4.646 10.410 -4.947 1.00 93.06 116 GLY A N 1
ATOM 888 C CA . GLY A 1 116 ? -5.892 9.777 -4.527 1.00 93.06 116 GLY A CA 1
ATOM 889 C C . GLY A 1 116 ? -5.638 8.673 -3.503 1.00 93.06 116 GLY A C 1
ATOM 890 O O . GLY A 1 116 ? -4.498 8.259 -3.302 1.00 93.06 116 GLY A O 1
ATOM 891 N N . VAL A 1 117 ? -6.703 8.194 -2.861 1.00 96.38 117 VAL A N 1
ATOM 892 C CA . VAL A 1 117 ? -6.626 7.088 -1.899 1.00 96.38 117 VAL A CA 1
ATOM 893 C C . VAL A 1 117 ? -6.457 5.746 -2.622 1.00 96.38 117 VAL A C 1
ATOM 895 O O . VAL A 1 117 ? -7.160 5.441 -3.593 1.00 96.38 117 VAL A O 1
ATOM 898 N N . ALA A 1 118 ? -5.513 4.929 -2.154 1.00 96.31 118 ALA A N 1
ATOM 899 C CA . ALA A 1 118 ? -5.218 3.643 -2.770 1.00 96.31 118 ALA A CA 1
ATOM 900 C C . ALA A 1 118 ? -6.404 2.665 -2.700 1.00 96.31 118 ALA A C 1
ATOM 902 O O . ALA A 1 118 ? -7.196 2.664 -1.755 1.00 96.31 118 ALA A O 1
ATOM 903 N N . SER A 1 119 ? -6.491 1.772 -3.690 1.00 95.56 119 SER A N 1
ATOM 904 C CA . SER A 1 119 ? -7.543 0.748 -3.810 1.00 95.56 119 SER A CA 1
ATOM 905 C C . SER A 1 119 ? -7.691 -0.134 -2.567 1.00 95.56 119 SER A C 1
ATOM 907 O O . SER A 1 119 ? -8.804 -0.541 -2.230 1.00 95.56 119 SER A O 1
ATOM 909 N N . TYR A 1 120 ? -6.585 -0.391 -1.868 1.00 97.81 120 TYR A N 1
ATOM 910 C CA . TYR A 1 120 ? -6.569 -1.124 -0.608 1.00 97.81 120 TYR A CA 1
ATOM 911 C C . TYR A 1 120 ? -7.397 -0.430 0.478 1.00 97.81 120 TYR A C 1
ATOM 913 O O . TYR A 1 120 ? -8.378 -0.995 0.957 1.00 97.81 120 TYR A O 1
ATOM 921 N N . PHE A 1 121 ? -7.081 0.829 0.794 1.00 98.31 121 PHE A N 1
ATOM 922 C CA . PHE A 1 121 ? -7.819 1.615 1.785 1.00 98.31 121 PHE A CA 1
ATOM 923 C C . PHE A 1 121 ? -9.275 1.842 1.370 1.00 98.31 121 PHE A C 1
ATOM 925 O O . PHE A 1 121 ? -10.174 1.720 2.198 1.00 98.31 121 PHE A O 1
ATOM 932 N N . ARG A 1 122 ? -9.537 2.049 0.072 1.00 98.38 122 ARG A N 1
ATOM 933 C CA . ARG A 1 122 ? -10.910 2.125 -0.460 1.00 98.38 122 ARG A CA 1
ATOM 934 C C . ARG A 1 122 ? -11.723 0.864 -0.196 1.00 98.38 122 ARG A C 1
ATOM 936 O O . ARG A 1 122 ? -12.923 0.944 0.040 1.00 98.38 122 ARG A O 1
ATOM 943 N N . SER A 1 123 ? -11.084 -0.298 -0.254 1.00 98.12 123 SER A N 1
ATOM 944 C CA . SER A 1 123 ? -11.735 -1.575 0.040 1.00 98.12 123 SER A CA 1
ATOM 945 C C . SER A 1 123 ? -11.926 -1.775 1.544 1.00 98.12 123 SER A C 1
ATOM 947 O O . SER A 1 123 ? -12.967 -2.277 1.962 1.00 98.12 123 SER A O 1
ATOM 949 N N . LEU A 1 124 ? -10.980 -1.317 2.370 1.00 98.06 124 LEU A N 1
ATOM 950 C CA . LEU A 1 124 ? -11.150 -1.285 3.826 1.00 98.06 124 LEU A CA 1
ATOM 951 C C . LEU A 1 124 ? -12.249 -0.312 4.279 1.00 98.06 124 LEU A C 1
ATOM 953 O O . LEU A 1 124 ? -12.821 -0.514 5.344 1.00 98.06 124 LEU A O 1
ATOM 957 N N . GLY A 1 125 ? -12.615 0.674 3.453 1.00 97.62 125 GLY A N 1
ATOM 958 C CA . GLY A 1 125 ? -13.744 1.579 3.697 1.00 97.62 125 GLY A CA 1
ATOM 959 C C . GLY A 1 125 ? -15.103 0.886 3.865 1.00 97.62 125 GLY A C 1
ATOM 960 O O . GLY A 1 125 ? -16.022 1.493 4.406 1.00 97.62 125 GLY A O 1
ATOM 961 N N . ASN A 1 126 ? -15.237 -0.392 3.477 1.00 97.12 126 ASN A N 1
ATOM 962 C CA . ASN A 1 126 ? -16.421 -1.203 3.806 1.00 97.12 126 ASN A CA 1
ATOM 963 C C . ASN A 1 126 ? -16.530 -1.528 5.309 1.00 97.12 126 ASN A C 1
ATOM 965 O O . ASN A 1 126 ? -17.599 -1.916 5.775 1.00 97.12 126 ASN A O 1
ATOM 969 N N . TRP A 1 127 ? -15.444 -1.358 6.068 1.00 97.62 127 TRP A N 1
ATOM 970 C CA . TRP A 1 127 ? -15.382 -1.531 7.519 1.00 97.62 127 TRP A CA 1
ATOM 971 C C . TRP A 1 127 ? -14.777 -0.274 8.168 1.00 97.62 127 TRP A C 1
ATOM 973 O O . TRP A 1 127 ? -13.612 -0.289 8.566 1.00 97.62 127 TRP A O 1
ATOM 983 N N . PRO A 1 128 ? -15.541 0.830 8.288 1.00 97.25 128 PRO A N 1
ATOM 984 C CA . PRO A 1 128 ? -15.006 2.127 8.711 1.00 97.25 128 PRO A CA 1
ATOM 985 C C . PRO A 1 128 ? -14.301 2.099 10.070 1.00 97.25 128 PRO A C 1
ATOM 987 O O . PRO A 1 128 ? -13.209 2.637 10.190 1.00 97.25 128 PRO A O 1
ATOM 990 N N . ALA A 1 129 ? -14.874 1.410 11.065 1.00 96.56 129 ALA A N 1
ATOM 991 C CA . ALA A 1 129 ? -14.272 1.283 12.395 1.00 96.56 129 ALA A CA 1
ATOM 992 C C . ALA A 1 129 ? -12.932 0.528 12.363 1.00 96.56 129 ALA A C 1
ATOM 994 O O . ALA A 1 129 ? -12.003 0.864 13.096 1.00 96.56 129 ALA A O 1
ATOM 995 N N . PHE A 1 130 ? -12.814 -0.479 11.491 1.00 97.00 130 PHE A N 1
ATOM 996 C CA . PHE A 1 130 ? -11.547 -1.159 11.248 1.00 97.00 130 PHE A CA 1
ATOM 997 C C . PHE A 1 130 ? -10.546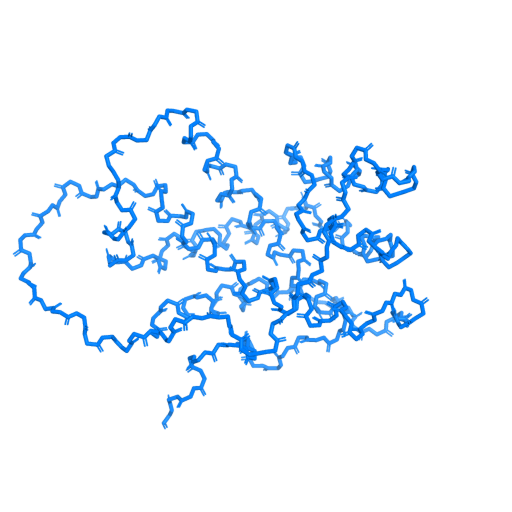 -0.231 10.560 1.00 97.00 130 PHE A C 1
ATOM 999 O O . PHE A 1 130 ? -9.416 -0.131 11.030 1.00 97.00 130 PHE A O 1
ATOM 1006 N N . LEU A 1 131 ? -10.950 0.453 9.480 1.00 98.00 131 LEU A N 1
ATOM 1007 C CA . LEU A 1 131 ? -10.086 1.377 8.740 1.00 98.00 131 LEU A CA 1
ATOM 1008 C C . LEU A 1 131 ? -9.561 2.504 9.639 1.00 98.00 131 LEU A C 1
ATOM 1010 O O . LEU A 1 131 ? -8.368 2.786 9.619 1.00 98.00 131 LEU A O 1
ATOM 1014 N N . GLU A 1 132 ? -10.428 3.112 10.444 1.00 97.56 132 GLU A N 1
ATOM 1015 C CA . GLU A 1 132 ? -10.056 4.149 11.407 1.00 97.56 132 GLU A CA 1
ATOM 1016 C C . GLU A 1 132 ? -9.024 3.626 12.408 1.00 97.56 132 GLU A C 1
ATOM 1018 O O . GLU A 1 132 ? -7.951 4.210 12.567 1.00 97.56 132 GLU A O 1
ATOM 1023 N N . ALA A 1 133 ? -9.323 2.494 13.051 1.00 96.00 133 ALA A N 1
ATOM 1024 C CA . ALA A 1 133 ? -8.452 1.925 14.066 1.00 96.00 133 ALA A CA 1
ATOM 1025 C C . ALA A 1 133 ? -7.099 1.502 13.486 1.00 96.00 133 ALA A C 1
ATOM 1027 O O . ALA A 1 133 ? -6.070 1.813 14.074 1.00 96.00 133 ALA A O 1
ATOM 1028 N N . ILE A 1 134 ? -7.079 0.821 12.338 1.00 95.69 134 ILE A N 1
ATOM 1029 C CA . ILE A 1 134 ? -5.825 0.354 11.744 1.00 95.69 134 ILE A CA 1
ATOM 1030 C C . ILE A 1 134 ? -4.987 1.521 11.220 1.00 95.69 134 ILE A C 1
ATOM 1032 O O . ILE A 1 134 ? -3.767 1.519 11.378 1.00 95.69 134 ILE A O 1
ATOM 1036 N N . TRP A 1 135 ? -5.634 2.541 10.647 1.00 97.25 135 TRP A N 1
ATOM 1037 C CA . TRP A 1 135 ? -4.949 3.748 10.211 1.00 97.25 135 TRP A CA 1
ATOM 1038 C C . TRP A 1 135 ? -4.334 4.487 11.396 1.00 97.25 135 TRP A C 1
ATOM 1040 O O . TRP A 1 135 ? -3.177 4.884 11.315 1.00 97.25 135 TRP A O 1
ATOM 1050 N N . HIS A 1 136 ? -5.046 4.591 12.522 1.00 95.44 136 HIS A N 1
ATOM 1051 C CA . HIS A 1 136 ? -4.517 5.194 13.745 1.00 95.44 136 HIS A CA 1
ATOM 1052 C C . HIS A 1 136 ? -3.208 4.541 14.218 1.00 95.44 136 HIS A C 1
ATOM 1054 O O . HIS A 1 136 ? -2.297 5.257 14.631 1.00 95.44 136 HIS A O 1
ATOM 1060 N N . GLU A 1 137 ? -3.085 3.213 14.114 1.00 93.50 137 GLU A N 1
ATOM 1061 C CA . GLU A 1 137 ? -1.863 2.498 14.511 1.00 93.50 137 GLU A CA 1
ATOM 1062 C C . GLU A 1 137 ? -0.684 2.764 13.555 1.00 93.50 137 GLU A C 1
ATOM 1064 O O . GLU A 1 137 ? 0.448 2.946 14.005 1.00 93.50 137 GLU A O 1
ATOM 1069 N N . ILE A 1 138 ? -0.914 2.794 12.234 1.00 94.62 138 ILE A N 1
ATOM 1070 C CA . ILE A 1 138 ? 0.188 2.910 11.255 1.00 94.62 138 ILE A CA 1
ATOM 1071 C C . ILE A 1 138 ? 0.544 4.354 10.887 1.00 94.62 138 ILE A C 1
ATOM 1073 O O . ILE A 1 138 ? 1.693 4.632 10.537 1.00 94.62 138 ILE A O 1
ATOM 1077 N N . ARG A 1 139 ? -0.410 5.285 10.991 1.00 96.00 139 ARG A N 1
ATOM 1078 C CA . ARG A 1 139 ? -0.254 6.694 10.607 1.00 96.00 139 ARG A CA 1
ATOM 1079 C C . ARG A 1 139 ? 0.991 7.351 11.213 1.00 96.00 139 ARG A C 1
ATOM 1081 O O . ARG A 1 139 ? 1.701 8.000 10.459 1.00 96.00 139 ARG A O 1
ATOM 1088 N N . PRO A 1 140 ? 1.342 7.176 12.505 1.00 94.81 140 PRO A N 1
ATOM 1089 C CA . PRO A 1 140 ? 2.533 7.811 13.080 1.00 94.81 140 PRO A CA 1
ATOM 1090 C C . PRO A 1 140 ? 3.857 7.406 12.421 1.00 94.81 140 PRO A C 1
ATOM 1092 O O . PRO A 1 140 ? 4.851 8.112 12.578 1.00 94.81 140 PRO A O 1
ATOM 1095 N N . GLN A 1 141 ? 3.889 6.271 11.715 1.00 93.31 141 GLN A N 1
ATOM 1096 C CA . GLN A 1 141 ? 5.084 5.785 11.027 1.00 93.31 141 GLN A CA 1
ATOM 1097 C C . GLN A 1 141 ? 5.223 6.371 9.623 1.00 93.31 141 GLN A C 1
ATOM 1099 O O . GLN A 1 141 ? 6.344 6.561 9.145 1.00 93.31 141 GLN A O 1
ATOM 1104 N N . VAL A 1 142 ? 4.106 6.652 8.956 1.00 94.56 142 VAL A N 1
ATOM 1105 C CA . VAL A 1 142 ? 4.084 7.103 7.565 1.00 94.56 142 VAL A CA 1
ATOM 1106 C C . VAL A 1 142 ? 4.786 8.456 7.438 1.00 94.56 142 VAL A C 1
ATOM 1108 O O . VAL A 1 142 ? 4.588 9.381 8.221 1.00 94.56 142 VAL A O 1
ATOM 1111 N N . GLY A 1 143 ? 5.676 8.562 6.452 1.00 92.62 143 GLY A N 1
ATOM 1112 C CA . GLY A 1 143 ? 6.414 9.795 6.172 1.00 92.62 143 GLY A CA 1
ATOM 1113 C C . GLY A 1 143 ? 7.551 10.129 7.147 1.00 92.62 143 GLY A C 1
ATOM 1114 O O . GLY A 1 143 ? 8.268 11.097 6.898 1.00 92.62 143 GLY A O 1
ATOM 1115 N N . THR A 1 144 ? 7.776 9.333 8.199 1.00 94.88 144 THR A N 1
ATOM 1116 C CA . THR A 1 144 ? 8.969 9.462 9.057 1.00 94.88 144 THR A CA 1
ATOM 1117 C C . THR A 1 144 ? 10.261 9.203 8.273 1.00 94.88 144 THR A C 1
ATOM 1119 O O . THR A 1 144 ? 10.253 8.541 7.231 1.00 94.88 144 THR A O 1
ATOM 1122 N N . ASP A 1 145 ? 11.404 9.662 8.791 1.00 95.56 145 ASP A N 1
ATOM 1123 C CA . ASP A 1 145 ? 12.714 9.404 8.171 1.00 95.56 145 ASP A CA 1
ATOM 1124 C C . ASP A 1 145 ? 12.984 7.903 8.015 1.00 95.56 145 ASP A C 1
ATOM 1126 O O . ASP A 1 145 ? 13.438 7.453 6.963 1.00 95.56 145 ASP A O 1
ATOM 1130 N N . THR A 1 146 ? 12.623 7.106 9.025 1.00 93.94 146 THR A N 1
ATOM 1131 C CA . THR A 1 146 ? 12.733 5.643 8.985 1.00 93.94 146 THR A CA 1
ATOM 1132 C C . THR A 1 146 ? 11.858 5.044 7.886 1.00 93.94 146 THR A C 1
ATOM 1134 O O . THR A 1 146 ? 12.327 4.205 7.115 1.00 93.94 146 THR A O 1
ATOM 1137 N N . TYR A 1 147 ? 10.603 5.484 7.762 1.00 94.50 147 TYR A N 1
ATOM 1138 C CA . TYR A 1 147 ? 9.700 5.027 6.703 1.00 94.50 147 TYR A CA 1
ATOM 1139 C C . TYR A 1 147 ? 10.229 5.390 5.313 1.00 94.50 147 TYR A C 1
ATOM 1141 O O . TYR A 1 147 ? 10.314 4.533 4.432 1.00 94.50 147 TYR A O 1
ATOM 1149 N N . ASN A 1 148 ? 10.681 6.631 5.124 1.00 95.81 148 ASN A N 1
ATOM 1150 C CA . ASN A 1 148 ? 11.235 7.094 3.852 1.00 95.81 148 ASN A CA 1
ATOM 1151 C C . ASN A 1 148 ? 12.552 6.387 3.491 1.00 95.81 148 ASN A C 1
ATOM 1153 O O . ASN A 1 148 ? 12.776 6.062 2.319 1.00 95.81 148 ASN A O 1
ATOM 1157 N N . ALA A 1 149 ? 13.402 6.082 4.474 1.00 95.50 149 ALA A N 1
ATOM 1158 C CA . ALA A 1 149 ? 14.610 5.285 4.270 1.00 95.50 149 ALA A CA 1
ATOM 1159 C C . ALA A 1 149 ? 14.273 3.843 3.855 1.00 95.50 149 ALA A C 1
ATOM 1161 O O . ALA A 1 149 ? 14.855 3.323 2.897 1.00 95.50 149 ALA A O 1
ATOM 1162 N N . ARG A 1 150 ? 13.288 3.212 4.513 1.00 95.06 150 ARG A N 1
ATOM 1163 C CA . ARG A 1 150 ? 12.793 1.873 4.148 1.00 95.06 150 ARG A CA 1
ATOM 1164 C C . ARG A 1 150 ? 12.212 1.862 2.737 1.00 95.06 150 ARG A C 1
ATOM 1166 O O . ARG A 1 150 ? 12.595 1.008 1.940 1.00 95.06 150 ARG A O 1
ATOM 1173 N N . LYS A 1 151 ? 11.393 2.855 2.391 1.00 96.31 151 LYS A N 1
ATOM 1174 C CA . LYS A 1 151 ? 10.857 3.047 1.038 1.00 96.31 151 LYS A CA 1
ATOM 1175 C C . LYS A 1 151 ? 11.952 3.172 -0.015 1.00 96.31 151 LYS A C 1
ATOM 1177 O O . LYS A 1 151 ? 11.892 2.518 -1.056 1.00 96.31 151 LYS A O 1
ATOM 1182 N N . SER A 1 152 ? 12.964 3.989 0.263 1.00 95.94 152 SER A N 1
ATOM 1183 C CA . SER A 1 152 ? 14.088 4.210 -0.652 1.00 95.94 152 SER A CA 1
ATOM 1184 C C . SER A 1 152 ? 14.891 2.924 -0.854 1.00 95.94 152 SER A C 1
ATOM 1186 O O . SER A 1 152 ? 15.197 2.558 -1.988 1.00 95.94 152 SER A O 1
ATOM 1188 N N . SER A 1 153 ? 15.156 2.184 0.230 1.00 95.38 153 SER A N 1
ATOM 1189 C CA . SER A 1 153 ? 15.800 0.868 0.166 1.00 95.38 153 SER A CA 1
ATOM 1190 C C . SER A 1 153 ? 14.976 -0.143 -0.633 1.00 95.38 153 SER A C 1
ATOM 1192 O O . SER A 1 153 ? 15.559 -0.907 -1.396 1.00 95.38 153 SER A O 1
ATOM 1194 N N . LEU A 1 154 ? 13.657 -0.177 -0.441 1.00 95.69 154 LEU A N 1
ATOM 1195 C CA . LEU A 1 154 ? 12.750 -1.101 -1.124 1.00 95.69 154 LEU A CA 1
ATOM 1196 C C . LEU A 1 154 ? 12.702 -0.820 -2.631 1.00 95.69 154 LEU A C 1
ATOM 1198 O O . LEU A 1 154 ? 12.823 -1.731 -3.443 1.00 95.69 154 LEU A O 1
ATOM 1202 N N . THR A 1 155 ? 12.607 0.458 -2.994 1.00 95.50 155 THR A N 1
ATOM 1203 C CA . THR A 1 155 ? 12.608 0.918 -4.388 1.00 95.50 155 THR A CA 1
ATOM 1204 C C . THR A 1 155 ? 13.929 0.575 -5.081 1.00 95.50 155 THR A C 1
ATOM 1206 O O . THR A 1 155 ? 13.919 -0.004 -6.163 1.00 95.50 155 THR A O 1
ATOM 1209 N N . GLY A 1 156 ? 15.070 0.861 -4.439 1.00 94.56 156 GLY A N 1
ATOM 1210 C CA . GLY A 1 156 ? 16.388 0.542 -4.999 1.00 94.56 156 GLY A CA 1
ATOM 1211 C C . GLY A 1 156 ? 16.629 -0.961 -5.169 1.00 94.56 156 GLY A C 1
ATOM 1212 O O . GLY A 1 156 ? 17.260 -1.377 -6.136 1.00 94.56 156 GLY A O 1
ATOM 1213 N N . GLN A 1 157 ? 16.090 -1.793 -4.273 1.00 94.25 157 GLN A N 1
ATOM 1214 C CA . GLN A 1 157 ? 16.139 -3.250 -4.430 1.00 94.25 157 GLN A CA 1
ATOM 1215 C C . GLN A 1 157 ? 15.249 -3.735 -5.568 1.00 94.25 157 GLN A C 1
ATOM 1217 O O . GLN A 1 157 ? 15.682 -4.573 -6.353 1.00 94.25 157 GLN A O 1
ATOM 1222 N N . ALA A 1 158 ? 14.037 -3.191 -5.695 1.00 94.69 158 ALA A N 1
ATOM 1223 C CA . ALA A 1 158 ? 13.151 -3.542 -6.796 1.00 94.69 158 ALA A CA 1
ATOM 1224 C C . ALA A 1 158 ? 13.787 -3.212 -8.153 1.00 94.69 158 ALA A C 1
ATOM 1226 O O . ALA A 1 158 ? 13.717 -4.033 -9.059 1.00 94.69 158 ALA A O 1
ATOM 1227 N N . GLU A 1 159 ? 14.468 -2.066 -8.264 1.00 92.38 159 GLU A N 1
ATOM 1228 C CA . GLU A 1 159 ? 15.214 -1.653 -9.459 1.00 92.38 159 GLU A CA 1
ATOM 1229 C C . GLU A 1 159 ? 16.358 -2.629 -9.812 1.00 92.38 159 GLU A C 1
ATOM 1231 O O . GLU A 1 159 ? 16.556 -2.984 -10.979 1.00 92.38 159 GLU A O 1
ATOM 1236 N N . GLN A 1 160 ? 17.080 -3.121 -8.800 1.00 91.56 160 GLN A N 1
ATOM 1237 C CA . GLN A 1 160 ? 18.153 -4.112 -8.963 1.00 91.56 160 GLN A CA 1
ATOM 1238 C C . GLN A 1 160 ? 17.631 -5.520 -9.282 1.00 91.56 160 GLN A C 1
ATOM 1240 O O . GLN A 1 160 ? 18.316 -6.287 -9.956 1.00 91.56 160 GLN A O 1
ATOM 1245 N N . ALA A 1 161 ? 16.427 -5.859 -8.819 1.00 91.31 161 ALA A N 1
ATOM 1246 C CA . ALA A 1 161 ? 15.826 -7.182 -8.974 1.00 91.31 161 ALA A CA 1
ATOM 1247 C C . ALA A 1 161 ? 15.110 -7.388 -10.324 1.00 91.31 161 ALA A C 1
ATOM 1249 O O . ALA A 1 161 ? 14.632 -8.489 -10.609 1.00 91.31 161 ALA A O 1
ATOM 1250 N N . ILE A 1 162 ? 15.014 -6.356 -11.171 1.00 88.88 162 ILE A N 1
ATOM 1251 C CA . ILE A 1 162 ? 14.384 -6.478 -12.490 1.00 88.88 162 ILE A CA 1
ATOM 1252 C C . ILE A 1 162 ? 15.247 -7.358 -13.400 1.00 88.88 162 ILE A C 1
ATOM 1254 O O . ILE A 1 162 ? 16.334 -6.957 -13.822 1.00 88.88 162 ILE A O 1
ATOM 1258 N N . SER A 1 163 ? 14.723 -8.515 -13.802 1.00 84.50 163 SER A N 1
ATOM 1259 C CA . SER A 1 163 ? 15.423 -9.386 -14.745 1.00 84.50 163 SER A CA 1
ATOM 1260 C C . SER A 1 163 ? 15.481 -8.782 -16.162 1.00 84.50 163 SER A C 1
ATOM 1262 O O . SER A 1 163 ? 14.550 -8.083 -16.587 1.00 84.50 163 SER A O 1
ATOM 1264 N N . PRO A 1 164 ? 16.520 -9.095 -16.962 1.00 82.31 164 PRO A N 1
ATOM 1265 C CA . PRO A 1 164 ? 16.595 -8.671 -18.363 1.00 82.31 164 PRO A CA 1
ATOM 1266 C C . PRO A 1 164 ? 15.385 -9.115 -19.195 1.00 82.31 164 PRO A C 1
ATOM 1268 O O . PRO A 1 164 ? 14.946 -8.399 -20.093 1.00 82.31 164 PRO A O 1
ATOM 1271 N N . LEU A 1 165 ? 14.817 -10.285 -18.881 1.00 79.12 165 LEU A N 1
ATOM 1272 C CA . LEU A 1 165 ? 13.613 -10.802 -19.533 1.00 79.12 165 LEU A CA 1
ATOM 1273 C C . LEU A 1 165 ? 12.399 -9.921 -19.250 1.00 79.12 165 LEU A C 1
ATOM 1275 O O . LEU A 1 165 ? 11.673 -9.585 -20.184 1.00 79.12 165 LEU A O 1
ATOM 1279 N N . LEU A 1 166 ? 12.199 -9.511 -17.992 1.00 82.06 166 LEU A N 1
ATOM 1280 C CA . LEU A 1 166 ? 11.103 -8.616 -17.633 1.00 82.06 166 LEU A CA 1
ATOM 1281 C C . LEU A 1 166 ? 11.265 -7.260 -18.325 1.00 82.06 166 LEU A C 1
ATOM 1283 O O . LEU A 1 166 ? 10.306 -6.794 -18.935 1.00 82.06 166 LEU A O 1
ATOM 1287 N N . ARG A 1 167 ? 12.481 -6.686 -18.330 1.00 82.31 167 ARG A N 1
ATOM 1288 C CA . ARG A 1 167 ? 12.779 -5.436 -19.060 1.00 82.31 167 ARG A CA 1
ATOM 1289 C C . ARG A 1 167 ? 12.409 -5.543 -20.536 1.00 82.31 167 ARG A C 1
ATOM 1291 O O . ARG A 1 167 ? 11.734 -4.666 -21.055 1.00 82.31 167 ARG A O 1
ATOM 1298 N N . ARG A 1 168 ? 12.794 -6.634 -21.206 1.00 80.62 168 ARG A N 1
ATOM 1299 C CA . ARG A 1 168 ? 12.458 -6.875 -22.622 1.00 80.62 168 ARG A CA 1
ATOM 1300 C C . ARG A 1 168 ? 10.958 -7.067 -22.845 1.00 80.62 168 ARG A C 1
ATOM 1302 O O . ARG A 1 168 ? 10.432 -6.554 -23.824 1.00 80.62 168 ARG A O 1
ATOM 1309 N N . ALA A 1 169 ? 10.276 -7.786 -21.955 1.00 80.31 169 ALA A N 1
ATOM 1310 C CA . ALA A 1 169 ? 8.844 -8.056 -22.072 1.00 80.31 169 ALA A CA 1
ATOM 1311 C C . ALA A 1 169 ? 7.986 -6.790 -21.926 1.00 80.31 169 ALA A C 1
ATOM 1313 O O . ALA A 1 169 ? 6.917 -6.702 -22.531 1.00 80.31 169 ALA A O 1
ATOM 1314 N N . VAL A 1 170 ? 8.447 -5.816 -21.134 1.00 78.06 170 VAL A N 1
ATOM 1315 C CA . VAL A 1 170 ? 7.750 -4.535 -20.944 1.00 78.06 170 VAL A CA 1
ATOM 1316 C C . VAL A 1 170 ? 8.333 -3.392 -21.771 1.00 78.06 170 VAL A C 1
ATOM 1318 O O . VAL A 1 170 ? 7.735 -2.317 -21.790 1.00 78.06 170 VAL A O 1
ATOM 1321 N N . ALA A 1 171 ? 9.456 -3.611 -22.466 1.00 70.75 171 ALA A N 1
ATOM 1322 C CA . ALA A 1 171 ? 10.067 -2.622 -23.342 1.00 70.75 171 ALA A CA 1
ATOM 1323 C C . ALA A 1 171 ? 9.051 -2.186 -24.403 1.00 70.75 171 ALA A C 1
ATOM 1325 O O . ALA A 1 171 ? 8.553 -2.988 -25.197 1.00 70.75 171 ALA A O 1
ATOM 1326 N N . ARG A 1 172 ? 8.730 -0.894 -24.399 1.00 65.06 172 ARG A N 1
ATOM 1327 C CA . ARG A 1 172 ? 7.806 -0.269 -25.346 1.00 65.06 172 ARG A CA 1
ATOM 1328 C C . ARG A 1 172 ? 8.524 0.827 -26.132 1.00 65.06 172 ARG A C 1
ATOM 1330 O O . ARG A 1 172 ? 9.513 1.374 -25.643 1.00 65.06 172 ARG A O 1
ATOM 1337 N N . PRO A 1 173 ? 8.033 1.174 -27.336 1.00 63.12 173 PRO A N 1
ATOM 1338 C CA . PRO A 1 173 ? 8.398 2.438 -27.967 1.00 63.12 173 PRO A CA 1
ATOM 1339 C C . PRO A 1 173 ? 8.017 3.626 -27.068 1.00 63.12 173 PRO A C 1
ATOM 1341 O O . PRO A 1 173 ? 7.251 3.469 -26.116 1.00 63.12 173 PRO A O 1
ATOM 1344 N N . THR A 1 174 ? 8.570 4.797 -27.393 1.00 71.12 174 THR A N 1
ATOM 1345 C CA . THR A 1 174 ? 8.531 6.052 -26.625 1.00 71.12 174 THR A CA 1
ATOM 1346 C C . THR A 1 174 ? 7.230 6.251 -25.844 1.00 71.12 174 THR A C 1
ATOM 1348 O O . THR A 1 174 ? 6.155 6.379 -26.431 1.00 71.12 174 THR A O 1
ATOM 1351 N N . ILE A 1 175 ? 7.340 6.279 -24.515 1.00 75.69 175 ILE A N 1
ATOM 1352 C CA . ILE A 1 175 ? 6.230 6.579 -23.612 1.00 75.69 175 ILE A CA 1
ATOM 1353 C C . ILE A 1 175 ? 6.091 8.109 -23.538 1.00 75.69 175 ILE A C 1
ATOM 1355 O O . ILE A 1 175 ? 7.089 8.779 -23.281 1.00 75.69 175 ILE A O 1
ATOM 1359 N N . PRO A 1 176 ? 4.894 8.675 -23.768 1.00 84.19 176 PRO A N 1
ATOM 1360 C CA . PRO A 1 176 ? 4.625 10.096 -23.558 1.00 84.19 176 PRO A CA 1
ATOM 1361 C C . PRO A 1 176 ? 5.042 10.605 -22.164 1.00 84.19 176 PRO A C 1
ATOM 1363 O O . PRO A 1 176 ? 4.970 9.870 -21.175 1.00 84.19 176 PRO A O 1
ATOM 1366 N N . ASP A 1 177 ? 5.465 11.868 -22.068 1.00 84.06 177 ASP A N 1
ATOM 1367 C CA . ASP A 1 177 ? 5.975 12.462 -20.819 1.00 84.06 177 ASP A CA 1
ATOM 1368 C C . ASP A 1 177 ? 4.938 12.458 -19.682 1.00 84.06 177 ASP A C 1
ATOM 1370 O O . ASP A 1 177 ? 5.279 12.239 -18.519 1.00 84.06 177 ASP A O 1
ATOM 1374 N N . ASP A 1 178 ? 3.659 12.649 -20.007 1.00 86.50 178 ASP A N 1
ATOM 1375 C CA . ASP A 1 178 ? 2.546 12.585 -19.056 1.00 86.50 178 ASP A CA 1
ATOM 1376 C C . ASP A 1 178 ? 2.379 11.177 -18.468 1.00 86.50 178 ASP A C 1
ATOM 1378 O O . ASP A 1 178 ? 2.241 11.019 -17.253 1.00 86.50 178 ASP A O 1
ATOM 1382 N N . ILE A 1 179 ? 2.484 10.138 -19.300 1.00 84.38 179 ILE A N 1
ATOM 1383 C CA . ILE A 1 179 ? 2.473 8.743 -18.842 1.00 84.38 179 ILE A CA 1
ATOM 1384 C C . ILE A 1 179 ? 3.724 8.440 -18.009 1.00 84.38 179 ILE A C 1
ATOM 1386 O O . ILE A 1 179 ? 3.627 7.749 -16.995 1.00 84.38 179 ILE A O 1
ATOM 1390 N N . THR A 1 180 ? 4.881 8.995 -18.376 1.00 83.31 180 THR A N 1
ATOM 1391 C CA . THR A 1 180 ? 6.124 8.857 -17.600 1.00 83.31 180 THR A CA 1
ATOM 1392 C C . THR A 1 180 ? 5.980 9.459 -16.201 1.00 83.31 180 THR A C 1
ATOM 1394 O O . THR A 1 180 ? 6.345 8.821 -15.212 1.00 83.31 180 THR A O 1
ATOM 1397 N N . ALA A 1 181 ? 5.377 10.646 -16.087 1.00 86.00 181 ALA A N 1
ATOM 1398 C CA . ALA A 1 181 ? 5.099 11.274 -14.797 1.00 86.00 181 ALA A CA 1
ATOM 1399 C C . ALA A 1 181 ? 4.136 10.435 -13.938 1.00 86.00 181 ALA A C 1
ATOM 1401 O O . ALA A 1 181 ? 4.339 10.301 -12.730 1.00 86.00 181 ALA A O 1
ATOM 1402 N N . ILE A 1 182 ? 3.119 9.820 -14.554 1.00 88.12 182 ILE A N 1
ATOM 1403 C CA . ILE A 1 182 ? 2.211 8.901 -13.856 1.00 88.12 182 ILE A CA 1
ATOM 1404 C C . ILE A 1 182 ? 2.979 7.672 -13.356 1.00 88.12 182 ILE A C 1
ATOM 1406 O O . ILE A 1 182 ? 2.898 7.350 -12.172 1.00 88.12 182 ILE A O 1
ATOM 1410 N N . LEU A 1 183 ? 3.755 7.006 -14.216 1.00 85.62 183 LEU A N 1
ATOM 1411 C CA . LEU A 1 183 ? 4.541 5.823 -13.843 1.00 85.62 183 LEU A CA 1
ATOM 1412 C C . LEU A 1 183 ? 5.500 6.115 -12.685 1.00 85.62 183 LEU A C 1
ATOM 1414 O O . LEU A 1 183 ? 5.591 5.311 -11.757 1.00 85.62 183 LEU A O 1
ATOM 1418 N N . TRP A 1 184 ? 6.124 7.295 -12.688 1.00 88.50 184 TRP A N 1
ATOM 1419 C CA . TRP A 1 184 ? 6.980 7.749 -11.595 1.00 88.50 184 TRP A CA 1
ATOM 1420 C C . TRP A 1 184 ? 6.236 7.786 -10.251 1.00 88.50 184 TRP A C 1
ATOM 1422 O O . TRP A 1 184 ? 6.745 7.296 -9.240 1.00 88.50 184 TRP A O 1
ATOM 1432 N N . VAL A 1 185 ? 5.000 8.306 -10.229 1.00 90.44 185 VAL A N 1
ATOM 1433 C CA . VAL A 1 185 ? 4.166 8.315 -9.014 1.00 90.44 185 VAL A CA 1
ATOM 1434 C C . VAL A 1 185 ? 3.879 6.891 -8.542 1.00 90.44 185 VAL A C 1
ATOM 1436 O O . VAL A 1 185 ? 3.962 6.619 -7.344 1.00 90.44 185 VAL A O 1
ATOM 1439 N N . PHE A 1 186 ? 3.567 5.971 -9.455 1.00 88.56 186 PHE A N 1
ATOM 1440 C CA . PHE A 1 186 ? 3.299 4.580 -9.089 1.00 88.56 186 PHE A CA 1
ATOM 1441 C C . PHE A 1 186 ? 4.538 3.883 -8.518 1.00 88.56 186 PHE A C 1
ATOM 1443 O O . PHE A 1 186 ? 4.444 3.252 -7.464 1.00 88.56 186 PHE A O 1
ATOM 1450 N N . GLU A 1 187 ? 5.693 4.013 -9.170 1.00 89.50 187 GLU A N 1
ATOM 1451 C CA . GLU A 1 187 ? 6.889 3.249 -8.807 1.00 89.50 187 GLU A CA 1
ATOM 1452 C C . GLU A 1 187 ? 7.656 3.814 -7.603 1.00 89.50 187 GLU A C 1
ATOM 1454 O O . GLU A 1 187 ? 8.300 3.045 -6.892 1.00 89.50 187 GLU A O 1
ATOM 1459 N N . ARG A 1 188 ? 7.648 5.144 -7.403 1.00 91.31 188 ARG A N 1
ATOM 1460 C CA . ARG A 1 188 ? 8.455 5.821 -6.365 1.00 91.31 188 ARG A CA 1
ATOM 1461 C C . ARG A 1 188 ? 7.639 6.187 -5.135 1.00 91.31 188 ARG A C 1
ATOM 1463 O O . ARG A 1 188 ? 8.215 6.485 -4.088 1.00 91.31 188 ARG A O 1
ATOM 1470 N N . ARG A 1 189 ? 6.312 6.214 -5.269 1.00 91.62 189 ARG A N 1
ATOM 1471 C CA . ARG A 1 189 ? 5.412 6.718 -4.234 1.00 91.62 189 ARG A CA 1
ATOM 1472 C C . ARG A 1 189 ? 4.334 5.699 -3.898 1.00 91.62 189 ARG A C 1
ATOM 1474 O O . ARG A 1 189 ? 4.466 4.998 -2.904 1.00 91.62 189 ARG A O 1
ATOM 1481 N N . LEU A 1 190 ? 3.329 5.542 -4.757 1.00 94.50 190 LEU A N 1
ATOM 1482 C CA . LEU A 1 190 ? 2.111 4.799 -4.430 1.00 94.50 190 LEU A CA 1
ATOM 1483 C C . LEU A 1 190 ? 2.372 3.332 -4.061 1.00 94.50 190 LEU A C 1
ATOM 1485 O O . LEU A 1 190 ? 1.916 2.889 -3.012 1.00 94.50 190 LEU A O 1
ATOM 1489 N N . ILE A 1 191 ? 3.070 2.570 -4.912 1.00 96.50 191 ILE A N 1
ATOM 1490 C CA . ILE A 1 191 ? 3.255 1.129 -4.685 1.00 96.50 191 ILE A CA 1
ATOM 1491 C C . ILE A 1 191 ? 4.206 0.861 -3.506 1.00 96.50 191 ILE A C 1
ATOM 1493 O O . ILE A 1 191 ? 3.842 0.042 -2.662 1.00 96.50 191 ILE A O 1
ATOM 1497 N N . PRO A 1 192 ? 5.383 1.515 -3.391 1.00 96.94 192 PRO A N 1
ATOM 1498 C CA . PRO A 1 192 ? 6.254 1.322 -2.233 1.00 96.94 192 PRO A CA 1
ATOM 1499 C C . PRO A 1 192 ? 5.620 1.733 -0.903 1.00 96.94 192 PRO A C 1
ATOM 1501 O O . PRO A 1 192 ? 5.770 0.994 0.067 1.00 96.94 192 PRO A O 1
ATOM 1504 N N . ASP A 1 193 ? 4.917 2.875 -0.859 1.00 97.31 193 ASP A N 1
ATOM 1505 C CA . ASP A 1 193 ? 4.205 3.320 0.348 1.00 97.31 193 ASP A CA 1
ATOM 1506 C C . ASP A 1 193 ? 3.178 2.247 0.754 1.00 97.31 193 ASP A C 1
ATOM 1508 O O . ASP A 1 193 ? 3.214 1.708 1.860 1.00 97.31 193 ASP A O 1
ATOM 1512 N N . LEU A 1 194 ? 2.341 1.823 -0.198 1.00 97.50 194 LEU A N 1
ATOM 1513 C CA . LEU A 1 194 ? 1.288 0.851 0.069 1.00 97.50 194 LEU A CA 1
ATOM 1514 C C . LEU A 1 194 ? 1.825 -0.534 0.460 1.00 97.50 194 LEU A C 1
ATOM 1516 O O . LEU A 1 194 ? 1.202 -1.221 1.266 1.00 97.50 194 LEU A O 1
ATOM 1520 N N . LEU A 1 195 ? 2.965 -0.959 -0.093 1.00 97.06 195 LEU A N 1
ATOM 1521 C CA . LEU A 1 195 ? 3.615 -2.205 0.314 1.00 97.06 195 LEU A CA 1
ATOM 1522 C C . LEU A 1 195 ? 4.047 -2.129 1.782 1.00 97.06 195 LEU A C 1
ATOM 1524 O O . LEU A 1 195 ? 3.726 -3.037 2.540 1.00 97.06 195 LEU A O 1
ATOM 1528 N N . LEU A 1 196 ? 4.678 -1.033 2.213 1.00 96.25 196 LEU A N 1
ATOM 1529 C CA . LEU A 1 196 ? 5.044 -0.847 3.620 1.00 96.25 196 LEU A CA 1
ATOM 1530 C C . LEU A 1 196 ? 3.816 -0.833 4.538 1.00 96.25 196 LEU A C 1
ATOM 1532 O O . LEU A 1 196 ? 3.830 -1.498 5.576 1.00 96.25 196 LEU A O 1
ATOM 1536 N N . ASP A 1 197 ? 2.759 -0.119 4.154 1.00 96.62 197 ASP A N 1
ATOM 1537 C CA . ASP A 1 197 ? 1.527 -0.026 4.941 1.00 96.62 197 ASP A CA 1
ATOM 1538 C C . ASP A 1 197 ? 0.866 -1.390 5.114 1.00 96.62 197 ASP A C 1
ATOM 1540 O O . ASP A 1 197 ? 0.545 -1.799 6.229 1.00 96.62 197 ASP A O 1
ATOM 1544 N N . VAL A 1 198 ? 0.694 -2.124 4.013 1.00 95.94 198 VAL A N 1
ATOM 1545 C CA . VAL A 1 198 ? 0.070 -3.448 4.025 1.00 95.94 198 VAL A CA 1
ATOM 1546 C C . VAL A 1 198 ? 0.892 -4.425 4.860 1.00 95.94 198 VAL A C 1
ATOM 1548 O O . VAL A 1 198 ? 0.305 -5.186 5.627 1.00 95.94 198 VAL A O 1
ATOM 1551 N N . THR A 1 199 ? 2.225 -4.373 4.795 1.00 94.19 199 THR A N 1
ATOM 1552 C CA . THR A 1 199 ? 3.067 -5.236 5.632 1.00 94.19 199 THR A CA 1
ATOM 1553 C C . THR A 1 199 ? 2.979 -4.872 7.121 1.00 94.19 199 THR A C 1
ATOM 1555 O O . THR A 1 199 ? 2.966 -5.768 7.967 1.00 94.19 199 THR A O 1
ATOM 1558 N N . MET A 1 200 ? 2.863 -3.585 7.476 1.00 93.19 200 MET A N 1
ATOM 1559 C CA . MET A 1 200 ? 2.592 -3.179 8.866 1.00 93.19 200 MET A CA 1
ATOM 1560 C C . MET A 1 200 ? 1.218 -3.671 9.337 1.00 93.19 200 MET A C 1
ATOM 1562 O O . MET A 1 200 ? 1.090 -4.163 10.457 1.00 93.19 200 MET A O 1
ATOM 1566 N N . ILE A 1 201 ? 0.203 -3.596 8.475 1.00 93.88 201 ILE A N 1
ATOM 1567 C CA . ILE A 1 201 ? -1.151 -4.068 8.786 1.00 93.88 201 ILE A CA 1
ATOM 1568 C C . ILE A 1 201 ? -1.182 -5.588 8.952 1.00 93.88 201 ILE A C 1
ATOM 1570 O O . ILE A 1 201 ? -1.791 -6.077 9.899 1.00 93.88 201 ILE A O 1
ATOM 1574 N N . GLU A 1 202 ? -0.493 -6.352 8.102 1.00 90.75 202 GLU A N 1
ATOM 1575 C CA . GLU A 1 202 ? -0.355 -7.799 8.304 1.00 90.75 202 GLU A CA 1
ATOM 1576 C C . GLU A 1 202 ? 0.287 -8.138 9.649 1.00 90.75 202 GLU A C 1
ATOM 1578 O O . GLU A 1 202 ? -0.182 -9.053 10.332 1.00 90.75 202 GLU A O 1
ATOM 1583 N N . ALA A 1 203 ? 1.326 -7.396 10.045 1.00 89.12 203 ALA A N 1
ATOM 1584 C CA . ALA A 1 203 ? 1.960 -7.578 11.344 1.00 89.12 203 ALA A CA 1
ATOM 1585 C C . ALA A 1 203 ? 0.970 -7.304 12.488 1.00 89.12 203 ALA A C 1
ATOM 1587 O O . ALA A 1 203 ? 0.816 -8.152 13.362 1.00 89.12 203 ALA A O 1
ATOM 1588 N N . LEU A 1 204 ? 0.219 -6.197 12.441 1.00 90.38 204 LEU A N 1
ATOM 1589 C CA . LEU A 1 204 ? -0.799 -5.860 13.449 1.00 90.38 204 LEU A CA 1
ATOM 1590 C C . LEU A 1 204 ? -1.934 -6.891 13.540 1.00 90.38 204 LEU A C 1
ATOM 1592 O O . LEU A 1 204 ? -2.466 -7.131 14.625 1.00 90.38 204 LEU A O 1
ATOM 1596 N N . LEU A 1 205 ? -2.287 -7.524 12.419 1.00 89.00 205 LEU A N 1
ATOM 1597 C CA . LEU A 1 205 ? -3.270 -8.610 12.366 1.00 89.00 205 LEU A CA 1
ATOM 1598 C C . LEU A 1 205 ? -2.706 -9.964 12.839 1.00 89.00 205 LEU A C 1
ATOM 1600 O O . LEU A 1 205 ? -3.431 -10.961 12.814 1.00 89.00 205 LEU A O 1
ATOM 1604 N N . GLY A 1 206 ? -1.429 -10.030 13.234 1.00 83.62 206 GLY A N 1
ATOM 1605 C CA . GLY A 1 206 ? -0.755 -11.271 13.625 1.00 83.62 206 GLY A CA 1
ATOM 1606 C C . GLY A 1 206 ? -0.594 -12.260 12.467 1.00 83.62 206 GLY A C 1
ATOM 1607 O O . GLY A 1 206 ? -0.517 -13.468 12.689 1.00 83.62 206 GLY A O 1
ATOM 1608 N N . ARG A 1 207 ? -0.598 -11.765 11.222 1.00 72.88 207 ARG A N 1
ATOM 1609 C CA . ARG A 1 207 ? -0.562 -12.583 9.998 1.00 72.88 207 ARG A CA 1
ATOM 1610 C C . ARG A 1 207 ? 0.830 -12.717 9.392 1.00 72.88 207 ARG A C 1
ATOM 1612 O O . ARG A 1 207 ? 0.974 -13.422 8.396 1.00 72.88 207 ARG A O 1
ATOM 1619 N N . THR A 1 208 ? 1.855 -12.103 9.984 1.00 60.75 208 THR A N 1
ATOM 1620 C CA . THR A 1 208 ? 3.242 -12.237 9.528 1.00 60.75 208 THR A CA 1
ATOM 1621 C C . THR A 1 208 ? 3.650 -13.707 9.529 1.00 60.75 208 THR A C 1
ATOM 1623 O O . THR A 1 208 ? 3.896 -14.330 10.563 1.00 60.75 208 THR A O 1
ATOM 1626 N N . THR A 1 209 ? 3.716 -14.296 8.335 1.00 49.72 209 THR A N 1
ATOM 1627 C CA . THR A 1 209 ? 4.217 -15.654 8.168 1.00 49.72 209 THR A CA 1
ATOM 1628 C C . THR A 1 209 ? 5.667 -15.695 8.633 1.00 49.72 209 THR A C 1
ATOM 1630 O O . THR A 1 209 ? 6.510 -14.992 8.080 1.00 49.72 209 THR A O 1
ATOM 1633 N N . VAL A 1 210 ? 5.968 -16.583 9.582 1.00 44.09 210 VAL A N 1
ATOM 1634 C CA . VAL A 1 210 ? 7.295 -16.876 10.170 1.00 44.09 210 VAL A CA 1
ATOM 1635 C C . VAL A 1 210 ? 8.384 -17.213 9.120 1.00 44.09 210 VAL A C 1
ATOM 1637 O O . VAL A 1 210 ? 9.543 -17.411 9.457 1.00 44.09 210 VAL A O 1
ATOM 1640 N N . THR A 1 211 ? 8.044 -17.268 7.826 1.00 44.50 211 THR A N 1
ATOM 1641 C CA . THR A 1 211 ? 8.943 -17.640 6.722 1.00 44.50 211 THR A CA 1
ATOM 1642 C C . THR A 1 211 ? 8.839 -16.744 5.483 1.00 44.50 211 THR A C 1
ATOM 1644 O O . THR A 1 211 ? 9.098 -17.241 4.388 1.00 44.50 211 THR A O 1
ATOM 1647 N N . GLY A 1 212 ? 8.423 -15.478 5.617 1.00 51.34 212 GLY A N 1
ATOM 1648 C CA . GLY A 1 212 ? 8.636 -14.418 4.614 1.00 51.34 212 GLY A CA 1
ATOM 1649 C C . GLY A 1 212 ? 7.895 -14.507 3.263 1.00 51.34 212 GLY A C 1
ATOM 1650 O O . GLY A 1 212 ? 7.378 -13.533 2.721 1.00 51.34 212 GLY A O 1
ATOM 1651 N N . GLY A 1 213 ? 7.721 -15.700 2.703 1.00 58.59 213 GLY A N 1
ATOM 1652 C CA . GLY A 1 213 ? 7.004 -15.893 1.451 1.00 58.59 213 GLY A CA 1
ATOM 1653 C C . GLY A 1 213 ? 5.479 -15.991 1.620 1.00 58.59 213 GLY A C 1
ATOM 1654 O O . GLY A 1 213 ? 4.987 -16.489 2.631 1.00 58.59 213 GLY A O 1
ATOM 1655 N N . SER A 1 214 ? 4.743 -15.569 0.595 1.00 66.00 214 S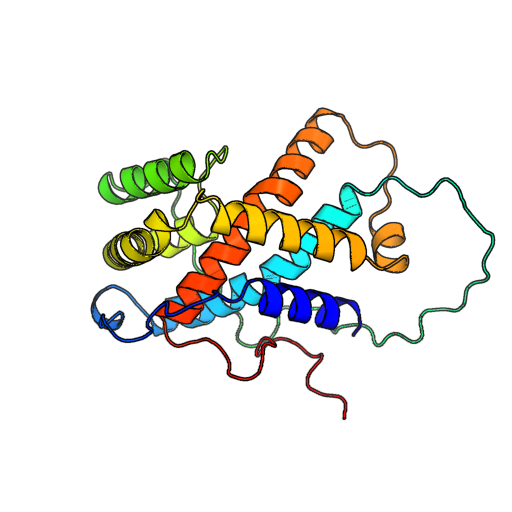ER A N 1
ATOM 1656 C CA . SER A 1 214 ? 3.284 -15.578 0.536 1.00 66.00 214 SER A CA 1
ATOM 1657 C C . SER A 1 214 ? 2.774 -17.013 0.443 1.00 66.00 214 SER A C 1
ATOM 1659 O O . SER A 1 214 ? 3.393 -17.852 -0.215 1.00 66.00 214 SER A O 1
ATOM 1661 N N . SER A 1 215 ? 1.616 -17.289 1.043 1.00 68.81 215 SER A N 1
ATOM 1662 C CA . SER A 1 215 ? 0.881 -18.548 0.854 1.00 68.81 215 SER A CA 1
ATOM 1663 C C . SER A 1 215 ? 0.476 -18.793 -0.608 1.00 68.81 215 SER A C 1
ATOM 1665 O O . SER A 1 215 ? 0.199 -19.931 -0.978 1.00 68.81 215 SER A O 1
ATOM 1667 N N . PHE A 1 216 ? 0.484 -17.749 -1.444 1.00 75.25 216 PHE A N 1
ATOM 1668 C CA . PHE A 1 216 ? 0.223 -17.821 -2.882 1.00 75.25 216 PHE A CA 1
ATOM 1669 C C . PHE A 1 216 ? 1.500 -17.949 -3.730 1.00 75.25 216 PHE A C 1
ATOM 1671 O O . PHE A 1 216 ? 1.413 -18.139 -4.945 1.00 75.25 216 PHE A O 1
ATOM 1678 N N . SER A 1 217 ? 2.691 -17.816 -3.131 1.00 73.56 217 SER A N 1
ATOM 1679 C CA . SER A 1 217 ? 3.957 -17.930 -3.859 1.00 73.56 217 SER A CA 1
ATOM 1680 C C . SER A 1 217 ? 4.245 -19.388 -4.201 1.00 73.56 217 SER A C 1
ATOM 1682 O O . SER A 1 217 ? 4.389 -20.242 -3.325 1.00 73.56 217 SER A O 1
ATOM 1684 N N . VAL A 1 218 ? 4.392 -19.670 -5.495 1.00 73.69 218 VAL A N 1
ATOM 1685 C CA . VAL A 1 218 ? 4.796 -20.998 -5.984 1.00 73.69 218 VAL A CA 1
ATOM 1686 C C . VAL A 1 218 ? 6.305 -21.236 -5.850 1.00 73.69 218 VAL A C 1
ATOM 1688 O O . VAL A 1 218 ? 6.779 -22.335 -6.131 1.00 73.69 218 VAL A O 1
ATOM 1691 N N . ALA A 1 219 ? 7.068 -20.240 -5.378 1.00 62.69 219 ALA A N 1
ATOM 1692 C CA . ALA A 1 219 ? 8.503 -20.378 -5.146 1.00 62.69 219 ALA A CA 1
ATOM 1693 C C . ALA A 1 219 ? 8.835 -21.384 -4.025 1.00 62.69 219 ALA A C 1
ATOM 1695 O O . ALA A 1 219 ? 9.913 -21.975 -4.035 1.00 62.69 219 ALA A O 1
ATOM 1696 N N . LYS A 1 220 ? 7.902 -21.628 -3.090 1.00 57.12 220 LYS A N 1
ATOM 1697 C CA . LYS A 1 220 ? 8.101 -22.493 -1.909 1.00 57.12 220 LYS A CA 1
ATOM 1698 C C . LYS A 1 220 ? 8.006 -24.010 -2.171 1.00 57.12 220 LYS A C 1
ATOM 1700 O O . LYS A 1 220 ? 8.019 -24.782 -1.219 1.00 57.12 220 LYS A O 1
ATOM 1705 N N . GLY A 1 221 ? 7.899 -24.451 -3.426 1.00 45.81 221 GLY A N 1
ATOM 1706 C CA . GLY A 1 221 ? 7.646 -25.857 -3.782 1.00 45.81 221 GLY A CA 1
ATOM 1707 C C . GLY A 1 221 ? 8.827 -26.653 -4.348 1.00 45.81 221 GLY A C 1
ATOM 1708 O O . GLY A 1 221 ? 8.613 -27.786 -4.768 1.00 45.81 221 GLY A O 1
ATOM 1709 N N . VAL A 1 222 ? 10.038 -26.089 -4.414 1.00 36.28 222 VAL A N 1
ATOM 1710 C CA . VAL A 1 222 ? 11.200 -26.76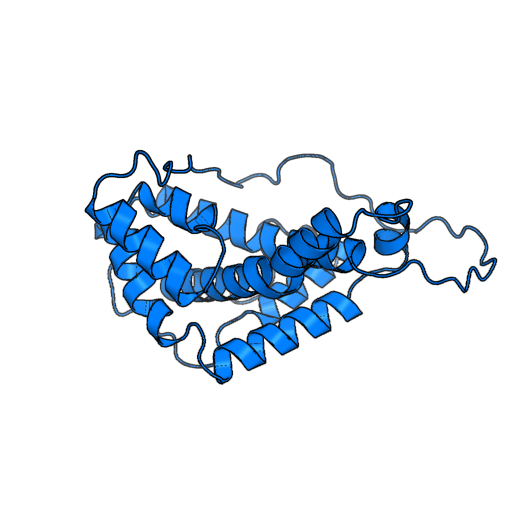0 -5.025 1.00 36.28 222 VAL A CA 1
ATOM 1711 C C . VAL A 1 222 ? 12.361 -26.798 -4.030 1.00 36.28 222 VAL A C 1
ATOM 1713 O O . VAL A 1 222 ? 13.175 -25.877 -3.976 1.00 36.28 222 VAL A O 1
ATOM 1716 N N . LEU A 1 223 ? 12.404 -27.868 -3.235 1.00 31.34 223 LEU A N 1
ATOM 1717 C CA . LEU A 1 223 ? 13.617 -28.406 -2.615 1.00 31.34 223 LEU A CA 1
ATOM 1718 C C . LEU A 1 223 ? 13.811 -29.833 -3.124 1.00 31.34 223 LEU A C 1
ATOM 1720 O O . LEU A 1 223 ? 12.797 -30.567 -3.172 1.00 31.34 223 LEU A O 1
#

Sequence (223 aa):
MEFERAADELRDRAAPQGDLEAGGRDWSQLGALDQIGPYTDSIHYVLPKLLLVAQAFASQPDNSASTEKNDAPNGQELAYGIAPGTKRVAMVDPQEAPSPVEELFEDIKQHHQHPGVASYFRSLGNWPAFLEAIWHEIRPQVGTDTYNARKSSLTGQAEQAISPLLRRAVARPTIPDDITAILWVFERRLIPDLLLDVTMIEALLGRTTVTGGSSFSVAKGVL

Organism: Persicimonas caeni (NCBI:txid2292766)

Radius of gyration: 18.48 Å; chains: 1; bounding box: 45×42×52 Å

InterPro domains:
  IPR029032 AhpD-like [G3DSA:1.20.1290.10] (86-172)

Secondary structure (DSSP, 8-state):
-HHHHHHHHHHHHHS--S---TTS--GGGTS-HHHHHHHHHHHHHHHHHHHHHHHHHHSPP-S-----------PPPPPSSPPTT----PPPPTTTS-HHHHHHHHHHHHHHT-SS--HHHHHHTTSHHHHHHHHHHHGGGTTSHHHHHHHHHHHHHHHHT--HHHHHHH--S---HHHHHHHHHIIIIIHHHHHHHHHHHHHHTT---TTSS-TT-GGGG--

Foldseek 3Di:
DLLLVLLLVLLLLLADDDCLPQPDDDLVVQDPCVQLVLQLLLLLSCLSSLLLLLLLLLDDPDPPPDVDDDPPPPDDDDDDDDQPSHHDADFADLVNQDPLLVVLFVLCCVLLVHPGRDRSLRRCSVRSSSSVVLCVSCSVVGPDPVLLVSLVVSLVSSNVSRDPVSSVVSDDPDDDPVVSVVSCCSNSGVSSSVSSSSSSSCVNNVNPDPRSHRPRRPVPPDD

pLDDT: mean 84.25, std 15.65, range [31.34, 98.44]